Protein AF-A0A352N204-F1 (afdb_monomer)

Foldseek 3Di:
DPPQFFADPVLLVVCVQLPPPPLRPHTNVRSVVVVCCLVPVVVVVAPDPVSSVVSVVSVVCCLVVCCVPPVVVCVVSVVCCLLPVLLVVLLVLLVQFFPDQQDDDDSVLSVVLSVVVCVVPVCCCVDPCSNVSSLVSSCVVPVSSHVGDTDDPVPPVVVVVVVPPDPDDDDDDDDDDDDPPVVVVVVVVVVVVVVVVVVD

Solvent-accessible surface area (backbone atoms only — not comparable to full-atom values): 11974 Å² total; per-residue (Å²): 133,83,68,78,59,54,50,47,71,72,54,39,53,50,35,54,70,77,63,48,80,70,47,86,76,34,34,31,62,58,45,51,52,50,52,48,40,58,73,77,43,40,76,82,72,34,90,46,72,68,51,35,53,53,50,52,54,51,60,64,45,40,76,59,47,45,41,72,79,35,41,86,82,31,46,70,61,42,52,46,34,67,74,45,54,49,53,53,54,49,52,49,51,48,62,65,42,42,41,81,35,85,33,85,84,47,72,67,59,50,50,50,40,49,52,55,46,44,72,76,39,75,61,56,77,76,48,98,54,36,68,57,57,49,48,54,48,36,38,74,79,39,44,47,52,60,67,25,49,71,51,72,76,79,62,57,65,62,53,61,62,64,67,59,72,69,79,86,76,82,85,78,82,89,82,80,93,76,82,80,75,71,67,62,60,57,57,54,55,56,53,53,56,53,52,58,68,73,77,111

pLDDT: mean 79.55, std 19.7, range [33.16, 96.88]

Radius of gyration: 28.7 Å; Cα contacts (8 Å, |Δi|>4): 127; chains: 1; bounding box: 61×62×88 Å

Structure (mmCIF, N/CA/C/O backbone):
data_AF-A0A352N204-F1
#
_entry.id   AF-A0A352N204-F1
#
loop_
_atom_site.group_PDB
_atom_site.id
_atom_site.type_symbol
_atom_site.label_atom_id
_atom_site.label_alt_id
_atom_site.label_comp_id
_atom_site.label_asym_id
_atom_site.label_entity_id
_atom_site.label_seq_id
_atom_site.pdbx_PDB_ins_code
_atom_site.Cartn_x
_atom_site.Cartn_y
_atom_site.Cartn_z
_atom_site.occupancy
_atom_site.B_iso_or_equiv
_atom_site.auth_seq_id
_atom_site.auth_comp_id
_atom_site.auth_asym_id
_atom_site.auth_atom_id
_atom_site.pdbx_PDB_model_num
ATOM 1 N N . MET A 1 1 ? 31.861 -2.642 -6.401 1.00 43.25 1 MET A N 1
ATOM 2 C CA . MET A 1 1 ? 31.667 -1.670 -7.498 1.00 43.25 1 MET A CA 1
ATOM 3 C C . MET A 1 1 ? 30.264 -1.878 -8.045 1.00 43.25 1 MET A C 1
ATOM 5 O O . MET A 1 1 ? 29.986 -2.966 -8.525 1.00 43.25 1 MET A O 1
ATOM 9 N N . VAL A 1 2 ? 29.349 -0.921 -7.868 1.00 48.75 2 VAL A N 1
ATOM 10 C CA . VAL A 1 2 ? 27.987 -1.036 -8.418 1.00 48.75 2 VAL A CA 1
ATOM 11 C C . VAL A 1 2 ? 28.082 -0.769 -9.916 1.00 48.75 2 VAL A C 1
ATOM 13 O O . VAL A 1 2 ? 28.545 0.297 -10.315 1.00 48.75 2 VAL A O 1
ATOM 16 N N . ASN A 1 3 ? 27.710 -1.755 -10.729 1.00 53.69 3 ASN A N 1
ATOM 17 C CA . ASN A 1 3 ? 27.797 -1.689 -12.183 1.00 53.69 3 ASN A CA 1
ATOM 18 C C . ASN A 1 3 ? 26.811 -0.620 -12.684 1.00 53.69 3 ASN A C 1
ATOM 20 O O . ASN A 1 3 ? 25.608 -0.856 -12.752 1.00 53.69 3 ASN A O 1
ATOM 24 N N . ASN A 1 4 ? 27.299 0.595 -12.948 1.00 62.75 4 ASN A N 1
ATOM 25 C CA . ASN A 1 4 ? 26.451 1.758 -13.245 1.00 62.75 4 ASN A CA 1
ATOM 26 C C . ASN A 1 4 ? 25.850 1.720 -14.665 1.00 62.75 4 ASN A C 1
ATOM 28 O O . ASN A 1 4 ? 25.169 2.655 -15.072 1.00 62.75 4 ASN A O 1
ATOM 32 N N . THR A 1 5 ? 26.110 0.643 -15.405 1.00 77.25 5 THR A N 1
ATOM 33 C CA . THR A 1 5 ? 25.652 0.388 -16.771 1.00 77.25 5 THR A CA 1
ATOM 34 C C . THR A 1 5 ? 24.370 -0.436 -16.826 1.00 77.25 5 THR A C 1
ATOM 36 O O . THR A 1 5 ? 23.592 -0.249 -17.751 1.00 77.25 5 THR A O 1
ATOM 39 N N . GLN A 1 6 ? 24.100 -1.306 -15.848 1.00 86.69 6 GLN A N 1
ATOM 40 C CA . GLN A 1 6 ? 22.937 -2.200 -15.883 1.00 86.69 6 GLN A CA 1
ATOM 41 C C . GLN A 1 6 ? 21.722 -1.608 -15.170 1.00 86.69 6 GLN A C 1
ATOM 43 O O . GLN A 1 6 ? 21.848 -0.999 -14.103 1.00 86.69 6 GLN A O 1
ATOM 48 N N . ILE A 1 7 ? 20.539 -1.828 -15.747 1.00 93.75 7 ILE A N 1
ATOM 49 C CA . ILE A 1 7 ? 19.260 -1.479 -15.130 1.00 93.75 7 ILE A CA 1
ATOM 50 C C . ILE A 1 7 ? 19.150 -2.046 -13.709 1.00 93.75 7 ILE A C 1
ATOM 52 O O . ILE A 1 7 ? 19.515 -3.190 -13.431 1.00 93.75 7 ILE A O 1
ATOM 56 N N . THR A 1 8 ? 18.636 -1.241 -12.779 1.00 93.38 8 THR A N 1
ATOM 57 C CA . THR A 1 8 ? 18.398 -1.726 -11.414 1.00 93.38 8 THR A CA 1
ATOM 58 C C . THR A 1 8 ? 17.133 -2.594 -11.350 1.00 93.38 8 THR A C 1
ATOM 60 O O . THR A 1 8 ? 16.171 -2.321 -12.072 1.00 93.38 8 THR A O 1
ATOM 63 N N . PRO A 1 9 ? 17.050 -3.573 -10.427 1.00 94.56 9 PRO A N 1
ATOM 64 C CA . PRO A 1 9 ? 15.847 -4.393 -10.261 1.00 94.56 9 PRO A CA 1
ATOM 65 C C . PRO A 1 9 ? 14.565 -3.574 -10.048 1.00 94.56 9 PRO A C 1
ATOM 67 O O . PRO A 1 9 ? 13.529 -3.899 -10.616 1.00 94.56 9 PRO A O 1
ATOM 70 N N . LYS A 1 10 ? 14.640 -2.463 -9.296 1.00 94.56 10 LYS A N 1
ATOM 71 C CA . LYS A 1 10 ? 13.497 -1.557 -9.071 1.00 94.56 10 LYS A CA 1
ATOM 72 C C . LYS A 1 10 ? 13.048 -0.836 -10.346 1.00 94.56 10 LYS A C 1
ATOM 74 O O . LYS A 1 10 ? 11.851 -0.646 -10.540 1.00 94.56 10 LYS A O 1
ATOM 79 N N . GLN A 1 11 ? 13.985 -0.412 -11.197 1.00 95.00 11 GLN A N 1
ATOM 80 C CA . GLN A 1 11 ? 13.647 0.209 -12.482 1.00 95.00 11 GLN A CA 1
ATOM 81 C C . GLN A 1 11 ? 12.998 -0.810 -13.416 1.00 95.00 11 GLN A C 1
ATOM 83 O O . GLN A 1 11 ? 11.940 -0.531 -13.972 1.00 95.00 11 GLN A O 1
ATOM 88 N N . LYS A 1 12 ? 13.591 -2.006 -13.520 1.00 94.94 12 LYS A N 1
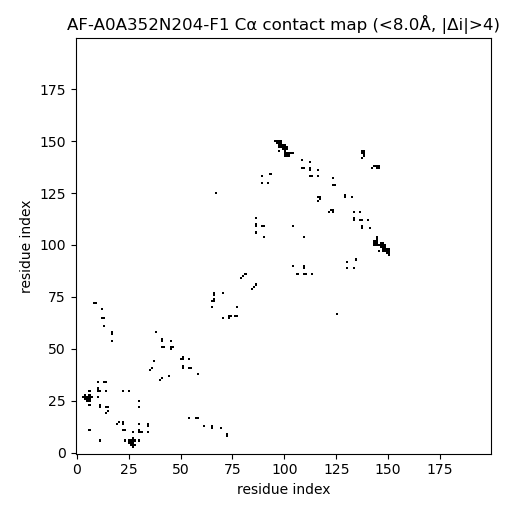ATOM 89 C CA . LYS A 1 12 ? 13.051 -3.097 -14.332 1.00 94.94 12 LYS A CA 1
ATOM 90 C C . LYS A 1 12 ? 11.634 -3.470 -13.895 1.00 94.94 12 LYS A C 1
ATOM 92 O O . LYS A 1 12 ? 10.742 -3.496 -14.727 1.00 94.94 12 LYS A O 1
ATOM 97 N N . ALA A 1 13 ? 11.415 -3.666 -12.595 1.00 94.44 13 ALA A N 1
ATOM 98 C CA . ALA A 1 13 ? 10.107 -4.012 -12.043 1.00 94.44 13 ALA A CA 1
ATOM 99 C C . ALA A 1 13 ? 9.018 -2.987 -12.403 1.00 94.44 13 ALA A C 1
ATOM 101 O O . ALA A 1 13 ? 7.915 -3.367 -12.786 1.00 94.44 13 ALA A O 1
ATOM 102 N N . PHE A 1 14 ? 9.326 -1.687 -12.320 1.00 94.44 14 PHE A N 1
ATOM 103 C CA . PHE A 1 14 ? 8.377 -0.654 -12.734 1.00 94.44 14 PHE A CA 1
ATOM 104 C C . PHE A 1 14 ? 8.095 -0.708 -14.238 1.00 94.44 14 PHE A C 1
ATOM 106 O O . PHE A 1 14 ? 6.933 -0.670 -14.623 1.00 94.44 14 PHE A O 1
ATOM 113 N N . LEU A 1 15 ? 9.135 -0.799 -15.075 1.00 92.81 15 LEU A N 1
ATOM 114 C CA . LEU A 1 15 ? 8.996 -0.812 -16.535 1.00 92.81 15 LEU A CA 1
ATOM 115 C C . LEU A 1 15 ? 8.232 -2.045 -17.035 1.00 92.81 15 LEU A C 1
ATOM 117 O O . LEU A 1 15 ? 7.333 -1.900 -17.860 1.00 92.81 15 LEU A O 1
ATOM 121 N N . ASP A 1 16 ? 8.516 -3.222 -16.476 1.00 92.50 16 ASP A N 1
ATOM 122 C CA . ASP A 1 16 ? 7.760 -4.448 -16.746 1.00 92.50 16 ASP A CA 1
ATOM 123 C C . ASP A 1 16 ? 6.283 -4.264 -16.364 1.00 92.50 16 ASP A C 1
ATOM 125 O O . ASP A 1 16 ? 5.385 -4.619 -17.125 1.00 92.50 16 ASP A O 1
ATOM 129 N N . TYR A 1 17 ? 6.018 -3.658 -15.201 1.00 91.50 17 TYR A N 1
ATOM 130 C CA . TYR A 1 17 ? 4.662 -3.428 -14.708 1.00 91.50 17 TYR A CA 1
ATOM 131 C C . TYR A 1 17 ? 3.850 -2.478 -15.600 1.00 91.50 17 TYR A C 1
ATOM 133 O O . TYR A 1 17 ? 2.672 -2.727 -15.873 1.00 91.50 17 TYR A O 1
ATOM 141 N N . VAL A 1 18 ? 4.462 -1.396 -16.087 1.00 88.44 18 VAL A N 1
ATOM 142 C CA . VAL A 1 18 ? 3.790 -0.470 -17.011 1.00 88.44 18 VAL A CA 1
ATOM 143 C C . VAL A 1 18 ? 3.747 -0.988 -18.454 1.00 88.44 18 VAL A C 1
ATOM 145 O O . VAL A 1 18 ? 3.066 -0.388 -19.278 1.00 88.44 18 VAL A O 1
ATOM 148 N N . GLY A 1 19 ? 4.373 -2.134 -18.743 1.00 87.12 19 GLY A N 1
ATOM 149 C CA . GLY A 1 19 ? 4.270 -2.829 -20.027 1.00 87.12 19 GLY A CA 1
ATOM 150 C C . GLY A 1 19 ? 5.313 -2.419 -21.066 1.00 87.12 19 GLY A C 1
ATOM 151 O O . GLY A 1 19 ? 5.078 -2.608 -22.256 1.00 87.12 19 GLY A O 1
ATOM 152 N N . ILE A 1 20 ? 6.459 -1.873 -20.647 1.00 86.06 20 ILE A N 1
ATOM 153 C CA . ILE A 1 20 ? 7.548 -1.547 -21.572 1.00 86.06 20 ILE A CA 1
ATOM 154 C C . ILE A 1 20 ? 8.263 -2.834 -22.009 1.00 86.06 20 ILE A C 1
ATOM 156 O O . ILE A 1 20 ? 8.822 -3.547 -21.170 1.00 86.06 20 ILE A O 1
ATOM 160 N N . PRO A 1 21 ? 8.299 -3.141 -23.316 1.00 83.50 21 PRO A N 1
ATOM 161 C CA . PRO A 1 21 ? 8.973 -4.329 -23.816 1.00 83.50 21 PRO A CA 1
ATOM 162 C C . PRO A 1 21 ? 10.498 -4.189 -23.727 1.00 83.50 21 PRO A C 1
ATOM 164 O O . PRO A 1 21 ? 11.054 -3.110 -23.912 1.00 83.50 21 PRO A O 1
ATOM 167 N N . SER A 1 22 ? 11.196 -5.312 -23.531 1.00 85.56 22 SER A N 1
ATOM 168 C CA . SER A 1 22 ? 12.670 -5.379 -23.506 1.00 85.56 22 SER A CA 1
ATOM 169 C C . SER A 1 22 ? 13.353 -4.452 -22.482 1.00 85.56 22 SER A C 1
ATOM 171 O O . SER A 1 22 ? 14.466 -3.979 -22.723 1.00 85.56 22 SER A O 1
ATOM 173 N N . ALA A 1 23 ? 12.719 -4.186 -21.333 1.00 86.94 23 ALA A N 1
ATOM 174 C CA . ALA A 1 23 ? 13.289 -3.339 -20.279 1.00 86.94 23 ALA A CA 1
ATOM 175 C C . ALA A 1 23 ? 14.652 -3.845 -19.753 1.00 86.94 23 ALA A C 1
ATOM 177 O O . ALA A 1 23 ? 15.462 -3.066 -19.260 1.00 86.94 23 ALA A O 1
ATOM 178 N N . ASP A 1 24 ? 14.931 -5.143 -19.889 1.00 86.56 24 ASP A N 1
ATOM 179 C CA . ASP A 1 24 ? 16.202 -5.795 -19.560 1.00 86.56 24 ASP A CA 1
ATOM 180 C C . ASP A 1 24 ? 17.384 -5.339 -20.430 1.00 86.56 24 ASP A C 1
ATOM 182 O O . ASP A 1 24 ? 18.534 -5.471 -20.010 1.00 86.56 24 ASP A O 1
ATOM 186 N N . LYS A 1 25 ? 17.111 -4.784 -21.616 1.00 88.56 25 LYS A N 1
ATOM 187 C CA . LYS A 1 25 ? 18.137 -4.290 -22.545 1.00 88.56 25 LYS A CA 1
ATOM 188 C C . LYS A 1 25 ? 18.552 -2.848 -22.272 1.00 88.56 25 LYS A C 1
ATOM 190 O O . LYS A 1 25 ? 19.535 -2.392 -22.848 1.00 88.56 25 LYS A O 1
ATOM 195 N N . LEU A 1 26 ? 17.809 -2.135 -21.428 1.00 90.12 26 LEU A N 1
ATOM 196 C CA . LEU A 1 26 ? 18.095 -0.745 -21.104 1.00 90.12 26 LEU A CA 1
ATOM 197 C C . LEU A 1 26 ? 19.262 -0.650 -20.124 1.00 90.12 26 LEU A C 1
ATOM 199 O O . LEU A 1 26 ? 19.396 -1.436 -19.180 1.00 90.12 26 LEU A O 1
ATOM 203 N N . SER A 1 27 ? 20.082 0.377 -20.304 1.00 93.06 27 SER A N 1
ATOM 204 C CA . SER A 1 27 ? 21.017 0.795 -19.273 1.00 93.06 27 SER A CA 1
ATOM 205 C C . SER A 1 27 ? 20.291 1.450 -18.097 1.00 93.06 27 SER A C 1
ATOM 207 O O . SER A 1 27 ? 19.123 1.842 -18.163 1.00 93.06 27 SER A O 1
ATOM 209 N N . LYS A 1 28 ? 21.013 1.630 -16.989 1.00 93.38 28 LYS A N 1
ATOM 210 C CA . LYS A 1 28 ? 20.498 2.334 -15.807 1.00 93.38 28 LYS A CA 1
ATOM 211 C C . LYS A 1 28 ? 20.012 3.757 -16.113 1.00 93.38 28 LYS A C 1
ATOM 213 O O . LYS A 1 28 ? 19.011 4.174 -15.525 1.00 93.38 28 LYS A O 1
ATOM 218 N N . SER A 1 29 ? 20.730 4.494 -16.970 1.00 92.88 29 SER A N 1
ATOM 219 C CA . SER A 1 29 ? 20.386 5.881 -17.331 1.00 92.88 29 SER A CA 1
ATOM 220 C C . SER A 1 29 ? 19.148 5.915 -18.212 1.00 92.88 29 SER A C 1
ATOM 222 O O . SER A 1 29 ? 18.179 6.575 -17.852 1.00 92.88 29 SER A O 1
ATOM 224 N N . GLU A 1 30 ? 19.130 5.112 -19.281 1.00 93.31 30 GLU A N 1
ATOM 225 C CA . GLU A 1 30 ? 17.999 5.028 -20.215 1.00 93.31 30 GLU A CA 1
ATOM 226 C C . GLU A 1 30 ? 16.717 4.603 -19.496 1.00 93.31 30 GLU A C 1
ATOM 228 O O . GLU A 1 30 ? 15.666 5.214 -19.670 1.00 93.31 30 GLU A O 1
ATOM 233 N N . ALA A 1 31 ? 16.805 3.610 -18.605 1.00 93.88 31 ALA A N 1
ATOM 234 C CA . ALA A 1 31 ? 15.674 3.209 -17.779 1.00 93.88 31 ALA A CA 1
ATOM 235 C C . ALA A 1 31 ? 15.213 4.342 -16.846 1.00 93.88 31 ALA A C 1
ATOM 237 O O . ALA A 1 31 ? 14.019 4.518 -16.628 1.00 93.88 31 ALA A O 1
ATOM 238 N N . GLY A 1 32 ? 16.139 5.121 -16.280 1.00 92.31 32 GLY A N 1
ATOM 239 C CA . GLY A 1 32 ? 15.808 6.269 -15.433 1.00 92.31 32 GLY A CA 1
ATOM 240 C C . GLY A 1 32 ? 15.100 7.385 -16.201 1.00 92.31 32 GLY A C 1
ATOM 241 O O . GLY A 1 32 ? 14.081 7.898 -15.741 1.00 92.31 32 GLY A O 1
ATOM 242 N N . GLU A 1 33 ? 15.607 7.726 -17.381 1.00 91.75 33 GLU A N 1
ATOM 243 C CA . GLU A 1 33 ? 15.017 8.717 -18.284 1.00 91.75 33 GLU A CA 1
ATOM 244 C C . GLU A 1 33 ? 13.625 8.288 -18.745 1.00 91.75 33 GLU A C 1
ATOM 246 O O . GLU A 1 33 ? 12.679 9.066 -18.635 1.00 91.75 33 GLU A O 1
ATOM 251 N N . MET A 1 34 ? 13.469 7.025 -19.144 1.00 90.62 34 MET A N 1
ATOM 252 C CA . MET A 1 34 ? 12.184 6.467 -19.557 1.00 90.62 34 MET A CA 1
ATOM 253 C C . MET A 1 34 ? 11.155 6.492 -18.423 1.00 90.62 34 MET A C 1
ATOM 255 O O . MET A 1 34 ? 10.015 6.899 -18.627 1.00 90.62 34 MET A O 1
ATOM 259 N N . ILE A 1 35 ? 11.546 6.135 -17.195 1.00 92.00 35 ILE A N 1
ATOM 260 C CA . ILE A 1 35 ? 10.659 6.239 -16.026 1.00 92.00 35 ILE A CA 1
ATOM 261 C C . ILE A 1 35 ? 10.226 7.687 -15.789 1.00 92.00 35 ILE A C 1
ATOM 263 O O . ILE A 1 35 ? 9.062 7.936 -15.472 1.00 92.00 35 ILE A O 1
ATOM 267 N N . ASN A 1 36 ? 11.144 8.641 -15.939 1.00 90.69 36 ASN A N 1
ATOM 268 C CA . ASN A 1 36 ? 10.828 10.056 -15.780 1.00 90.69 36 ASN A CA 1
ATOM 269 C C . ASN A 1 36 ? 9.872 10.549 -16.873 1.00 90.69 36 ASN A C 1
ATOM 271 O O . ASN A 1 36 ? 8.922 11.257 -16.550 1.00 90.69 36 ASN A O 1
ATOM 275 N N . GLN A 1 37 ? 10.068 10.143 -18.129 1.00 87.69 37 GLN A N 1
ATOM 276 C CA . GLN A 1 37 ? 9.151 10.449 -19.233 1.00 87.69 37 GLN A CA 1
ATOM 277 C C . GLN A 1 37 ? 7.760 9.864 -18.981 1.00 87.69 37 GLN A C 1
ATOM 279 O O . GLN A 1 37 ? 6.770 10.580 -19.062 1.00 87.69 37 GLN A O 1
ATOM 284 N N . ILE A 1 38 ? 7.680 8.599 -18.564 1.00 87.12 38 ILE A N 1
ATOM 285 C CA . ILE A 1 38 ? 6.414 7.933 -18.233 1.00 87.12 38 ILE A CA 1
ATOM 286 C C . ILE A 1 38 ? 5.680 8.663 -17.098 1.00 87.12 38 ILE A C 1
ATOM 288 O O . ILE A 1 38 ? 4.460 8.778 -17.120 1.00 87.12 38 ILE A O 1
ATOM 292 N N . ARG A 1 39 ? 6.397 9.190 -16.100 1.00 85.12 39 ARG A N 1
ATOM 293 C CA . ARG A 1 39 ? 5.768 9.892 -14.967 1.00 85.12 39 ARG A CA 1
ATOM 294 C C . ARG A 1 39 ? 5.388 11.339 -15.262 1.00 85.12 39 ARG A C 1
ATOM 296 O O . ARG A 1 39 ? 4.379 11.800 -14.740 1.00 85.12 39 ARG A O 1
ATOM 303 N N . ASN A 1 40 ? 6.194 12.052 -16.043 1.00 81.81 40 ASN A N 1
ATOM 304 C CA . ASN A 1 40 ? 6.057 13.501 -16.219 1.00 81.81 40 ASN A CA 1
ATOM 305 C C . ASN A 1 40 ? 5.406 13.885 -17.551 1.00 81.81 40 ASN A C 1
ATOM 307 O O . ASN A 1 40 ? 4.791 14.943 -17.646 1.00 81.81 40 ASN A O 1
ATOM 311 N N . THR A 1 41 ? 5.528 13.026 -18.559 1.00 78.31 41 THR A N 1
ATOM 312 C CA . THR A 1 41 ? 5.169 13.320 -19.950 1.00 78.31 41 THR A CA 1
ATOM 313 C C . THR A 1 41 ? 4.360 12.180 -20.563 1.00 78.31 41 THR A C 1
ATOM 315 O O . THR A 1 41 ? 4.501 11.833 -21.729 1.00 78.31 41 THR A O 1
ATOM 318 N N . ILE A 1 42 ? 3.478 11.588 -19.757 1.00 74.81 42 ILE A N 1
ATOM 319 C CA . ILE A 1 42 ? 2.652 10.436 -20.139 1.00 74.81 42 ILE A CA 1
ATOM 320 C C . ILE A 1 42 ? 1.779 10.719 -21.385 1.00 74.81 42 ILE A C 1
ATOM 322 O O . ILE A 1 42 ? 1.423 9.795 -22.109 1.00 74.81 42 ILE A O 1
ATOM 326 N N . LEU A 1 43 ? 1.471 12.000 -21.644 1.00 67.62 43 LEU A N 1
ATOM 327 C CA . LEU A 1 43 ? 0.726 12.480 -22.814 1.00 67.62 43 LEU A CA 1
ATOM 328 C C . LEU A 1 43 ? 1.444 12.196 -24.138 1.00 67.62 43 LEU A C 1
ATOM 330 O O . LEU A 1 43 ? 0.774 11.953 -25.131 1.00 67.62 43 LEU A O 1
ATOM 334 N N . ASP A 1 44 ? 2.778 12.192 -24.141 1.00 69.69 44 ASP A N 1
ATOM 335 C CA . ASP A 1 44 ? 3.577 11.994 -25.358 1.00 69.69 44 ASP A CA 1
ATOM 336 C C . ASP A 1 44 ? 3.738 10.506 -25.709 1.00 69.69 44 ASP A C 1
ATOM 338 O O . ASP A 1 44 ? 4.176 10.164 -26.805 1.00 69.69 44 ASP A O 1
ATOM 342 N N . ILE A 1 45 ? 3.412 9.617 -24.764 1.00 70.44 45 ILE A N 1
ATOM 343 C CA . ILE A 1 45 ? 3.541 8.159 -24.904 1.00 70.44 45 ILE A CA 1
ATOM 344 C C . ILE A 1 45 ? 2.175 7.510 -25.165 1.00 70.44 45 ILE A C 1
ATOM 346 O O . ILE A 1 45 ? 2.100 6.452 -25.788 1.00 70.44 45 ILE A O 1
ATOM 350 N N . ALA A 1 46 ? 1.092 8.125 -24.687 1.00 76.19 46 ALA A N 1
ATOM 351 C CA . ALA A 1 46 ? -0.252 7.605 -24.870 1.00 76.19 46 ALA A CA 1
ATOM 352 C C . ALA A 1 46 ? -0.716 7.740 -26.329 1.00 76.19 46 ALA A C 1
ATOM 354 O O . ALA A 1 46 ? -0.622 8.802 -26.938 1.00 76.19 46 ALA A O 1
ATOM 355 N N . GLU A 1 47 ? -1.263 6.654 -26.870 1.00 81.62 47 GLU A N 1
ATOM 356 C CA . GLU A 1 47 ? -1.778 6.605 -28.248 1.00 81.62 47 GLU A CA 1
ATOM 357 C C . GLU A 1 47 ? -3.121 7.344 -28.393 1.00 81.62 47 GLU A C 1
ATOM 359 O O . GLU A 1 47 ? -3.406 7.926 -29.439 1.00 81.62 47 GLU A O 1
ATOM 364 N N . ASP A 1 48 ? -3.938 7.335 -27.336 1.00 83.94 48 ASP A N 1
ATOM 365 C CA . ASP A 1 48 ? -5.242 7.993 -27.263 1.00 83.94 48 ASP A CA 1
ATOM 366 C C . ASP A 1 48 ? -5.628 8.338 -25.806 1.00 83.94 48 ASP A C 1
ATOM 368 O O . ASP A 1 48 ? -4.899 8.043 -24.854 1.00 83.94 48 ASP A O 1
ATOM 372 N N . GLU A 1 49 ? -6.788 8.977 -25.618 1.00 85.31 49 GLU A N 1
ATOM 373 C CA . GLU A 1 49 ? -7.293 9.396 -24.301 1.00 85.31 49 GLU A CA 1
ATOM 374 C C . GLU A 1 49 ? -7.624 8.215 -23.366 1.00 85.31 49 GLU A C 1
ATOM 376 O O . GLU A 1 49 ? -7.394 8.296 -22.159 1.00 85.31 49 GLU A O 1
ATOM 381 N N . ASN A 1 50 ? -8.104 7.085 -23.892 1.00 86.25 50 ASN A N 1
ATOM 382 C CA . ASN A 1 50 ? -8.396 5.908 -23.069 1.00 86.25 50 ASN A CA 1
ATOM 383 C C . ASN A 1 50 ? -7.102 5.237 -22.593 1.00 86.25 50 ASN A C 1
ATOM 385 O O . ASN A 1 50 ? -6.996 4.828 -21.435 1.00 86.25 50 ASN A O 1
ATOM 389 N N . HIS A 1 51 ? -6.108 5.145 -23.474 1.00 82.31 51 HIS A N 1
ATOM 390 C CA . HIS A 1 51 ? -4.774 4.655 -23.164 1.00 82.31 51 HIS A CA 1
ATOM 391 C C . HIS A 1 51 ? -4.102 5.562 -22.125 1.00 82.31 51 HIS A C 1
ATOM 393 O O . HIS A 1 51 ? -3.554 5.068 -21.140 1.00 82.31 51 HIS A O 1
ATOM 399 N N . LEU A 1 52 ? -4.235 6.881 -22.275 1.00 82.75 52 LEU A N 1
ATOM 400 C CA . LEU A 1 52 ? -3.760 7.868 -21.311 1.00 82.75 52 LEU A CA 1
ATOM 401 C C . LEU A 1 52 ? -4.335 7.630 -19.907 1.00 82.75 52 LEU A C 1
ATOM 403 O O . LEU A 1 52 ? -3.581 7.538 -18.9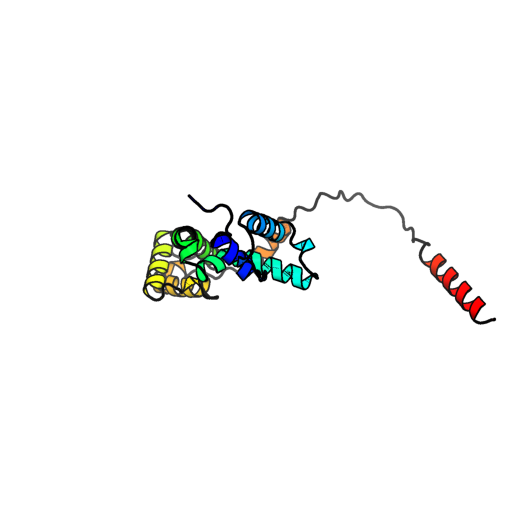36 1.00 82.75 52 LEU A O 1
ATOM 407 N N . GLU A 1 53 ? -5.658 7.514 -19.788 1.00 84.88 53 GLU A N 1
ATOM 408 C CA . GLU A 1 53 ? -6.316 7.294 -18.495 1.00 84.88 53 GLU A CA 1
ATOM 409 C C . GLU A 1 53 ? -5.955 5.930 -17.891 1.00 84.88 53 GLU A C 1
ATOM 411 O O . GLU A 1 53 ? -5.668 5.832 -16.694 1.00 84.88 53 GLU A O 1
ATOM 416 N N . ALA A 1 54 ? -5.861 4.883 -18.715 1.00 83.94 54 ALA A N 1
ATOM 417 C CA . ALA A 1 54 ? -5.406 3.569 -18.271 1.00 83.94 54 ALA A CA 1
ATOM 418 C C . ALA A 1 54 ? -3.955 3.597 -17.753 1.00 83.94 54 ALA A C 1
ATOM 420 O O . ALA A 1 54 ? -3.653 2.979 -16.726 1.00 83.94 54 ALA A O 1
ATOM 421 N N . MET A 1 55 ? -3.056 4.328 -18.421 1.00 82.62 55 MET A N 1
ATOM 422 C CA . MET A 1 55 ? -1.669 4.496 -17.980 1.00 82.62 55 MET A CA 1
ATOM 423 C C . MET A 1 55 ? -1.581 5.274 -16.668 1.00 82.62 55 MET A C 1
ATOM 425 O O . MET A 1 55 ? -0.871 4.839 -15.760 1.00 82.62 55 MET A O 1
ATOM 429 N N . LYS A 1 56 ? -2.324 6.381 -16.529 1.00 84.75 56 LYS A N 1
ATOM 430 C CA 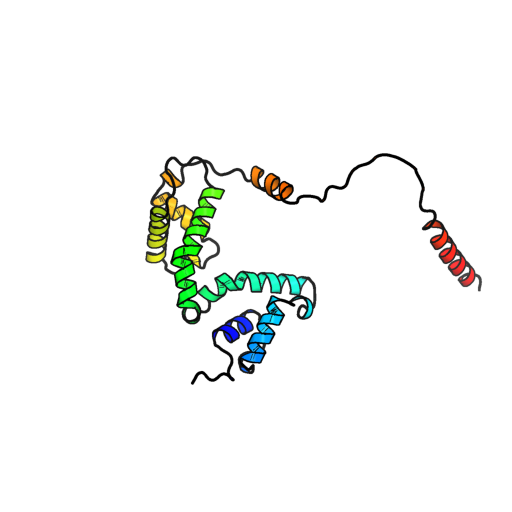. LYS A 1 56 ? -2.382 7.151 -15.276 1.00 84.75 56 LYS A CA 1
ATOM 431 C C . LYS A 1 56 ? -2.832 6.276 -14.112 1.00 84.75 56 LYS A C 1
ATOM 433 O O . LYS A 1 56 ? -2.107 6.171 -13.124 1.00 84.75 56 LYS A O 1
ATOM 438 N N . ALA A 1 57 ? -3.960 5.580 -14.264 1.00 85.31 57 ALA A N 1
ATOM 439 C CA . ALA A 1 57 ? -4.485 4.687 -13.235 1.00 85.31 57 ALA A CA 1
ATOM 440 C C . ALA A 1 57 ? -3.468 3.599 -12.851 1.00 85.31 57 ALA A C 1
ATOM 442 O O . ALA A 1 57 ? -3.271 3.305 -11.671 1.00 85.31 57 ALA A O 1
ATOM 443 N N . ARG A 1 58 ? -2.759 3.033 -13.836 1.00 85.44 58 ARG A N 1
ATOM 444 C CA . ARG A 1 58 ? -1.723 2.025 -13.589 1.00 85.44 58 ARG A CA 1
ATOM 445 C C . ARG A 1 58 ? -0.532 2.597 -12.815 1.00 85.44 58 ARG A C 1
ATOM 447 O O . ARG A 1 58 ? -0.060 1.952 -11.880 1.00 85.44 58 ARG A O 1
ATOM 454 N N . ILE A 1 59 ? -0.051 3.793 -13.162 1.00 85.75 59 ILE A N 1
ATOM 455 C CA . ILE A 1 59 ? 1.041 4.453 -12.427 1.00 85.75 59 ILE A CA 1
ATOM 456 C C . ILE A 1 59 ? 0.621 4.794 -10.998 1.00 85.75 59 ILE A C 1
ATOM 458 O O . ILE A 1 59 ? 1.421 4.619 -10.079 1.00 85.75 59 ILE A O 1
ATOM 462 N N . GLU A 1 60 ? -0.610 5.256 -10.793 1.00 85.25 60 GLU A N 1
ATOM 463 C CA . GLU A 1 60 ? -1.134 5.531 -9.454 1.00 85.25 60 GLU A CA 1
ATOM 464 C C . GLU A 1 60 ? -1.184 4.256 -8.600 1.00 85.25 60 GLU A C 1
ATOM 466 O O . GLU A 1 60 ? -0.734 4.266 -7.447 1.00 85.25 60 GLU A O 1
ATOM 471 N N . ASP A 1 61 ? -1.626 3.137 -9.184 1.00 88.31 61 ASP A N 1
ATOM 472 C CA . ASP A 1 61 ? -1.692 1.836 -8.507 1.00 88.31 61 ASP A CA 1
ATOM 473 C C . ASP A 1 61 ? -0.305 1.279 -8.133 1.00 88.31 61 ASP A C 1
ATOM 475 O O . ASP A 1 61 ? -0.153 0.565 -7.135 1.00 88.31 61 ASP A O 1
ATOM 479 N N . TRP A 1 62 ? 0.751 1.664 -8.865 1.00 91.06 62 TRP A N 1
ATOM 480 C CA . TRP A 1 62 ? 2.112 1.163 -8.643 1.00 91.06 62 TRP A CA 1
ATOM 481 C C . TRP A 1 62 ? 2.588 1.299 -7.192 1.00 91.06 62 TRP A C 1
ATOM 483 O O . TRP A 1 62 ? 3.314 0.438 -6.689 1.00 91.06 62 TRP A O 1
ATOM 493 N N . ASN A 1 63 ? 2.189 2.368 -6.497 1.00 86.94 63 ASN A N 1
ATOM 494 C CA . ASN A 1 63 ? 2.640 2.625 -5.131 1.00 86.94 63 ASN A CA 1
ATOM 495 C C . ASN A 1 63 ? 2.292 1.498 -4.162 1.00 86.94 63 ASN A C 1
ATOM 497 O O . ASN A 1 63 ? 3.126 1.164 -3.320 1.00 86.94 63 ASN A O 1
ATOM 501 N N . LEU A 1 64 ? 1.107 0.906 -4.305 1.00 87.69 64 LEU A N 1
ATOM 502 C CA . LEU A 1 64 ? 0.703 -0.252 -3.520 1.00 87.69 64 LEU A CA 1
ATOM 503 C C . LEU A 1 64 ? 1.130 -1.546 -4.216 1.00 87.69 64 LEU A C 1
ATOM 505 O O . LEU A 1 64 ? 1.664 -2.448 -3.570 1.00 87.69 64 LEU A O 1
ATOM 509 N N . LYS A 1 65 ? 0.962 -1.622 -5.540 1.00 91.69 65 LYS A N 1
ATOM 510 C CA . LYS A 1 65 ? 1.185 -2.851 -6.301 1.00 91.69 65 LYS A CA 1
ATOM 511 C C . LYS A 1 65 ? 2.622 -3.358 -6.226 1.00 91.69 65 LYS A C 1
ATOM 513 O O . LYS A 1 65 ? 2.831 -4.561 -6.085 1.00 91.69 65 LYS A O 1
ATOM 518 N N . LYS A 1 66 ? 3.615 -2.463 -6.207 1.00 94.00 66 LYS A N 1
ATOM 519 C CA . LYS A 1 66 ? 5.034 -2.833 -6.058 1.00 94.00 66 LYS A CA 1
ATOM 520 C C . LYS A 1 66 ? 5.327 -3.593 -4.762 1.00 94.00 66 LYS A C 1
ATOM 522 O O . LYS A 1 66 ? 6.199 -4.454 -4.747 1.00 94.00 66 LYS A O 1
ATOM 527 N N . LEU A 1 67 ? 4.588 -3.291 -3.690 1.00 93.94 67 LEU A N 1
ATOM 528 C CA . LEU A 1 67 ? 4.749 -3.932 -2.383 1.00 93.94 67 LEU A CA 1
ATOM 529 C C . LEU A 1 67 ? 4.188 -5.358 -2.378 1.00 93.94 67 LEU A C 1
ATOM 531 O O . LEU A 1 67 ? 4.627 -6.184 -1.586 1.00 93.94 67 LEU A O 1
ATOM 535 N N . VAL A 1 68 ? 3.218 -5.628 -3.257 1.00 91.94 68 VAL A N 1
ATOM 536 C CA . VAL A 1 68 ? 2.599 -6.946 -3.446 1.00 91.94 68 VAL A CA 1
ATOM 537 C C . VAL A 1 68 ? 3.413 -7.800 -4.413 1.00 91.94 68 VAL A C 1
ATOM 539 O O . VAL A 1 68 ? 3.666 -8.965 -4.135 1.00 91.94 68 VAL A O 1
ATOM 542 N N . LEU A 1 69 ? 3.817 -7.222 -5.547 1.00 92.69 69 LEU A N 1
ATOM 543 C CA . LEU A 1 69 ? 4.497 -7.947 -6.623 1.00 92.69 69 LEU A CA 1
ATOM 544 C C . LEU A 1 69 ? 5.973 -8.218 -6.327 1.00 92.69 69 LEU A C 1
ATOM 546 O O . LEU A 1 69 ? 6.495 -9.240 -6.759 1.00 92.69 69 LEU A O 1
ATOM 550 N N . HIS A 1 70 ? 6.638 -7.304 -5.615 1.00 93.94 70 HIS A N 1
ATOM 551 C CA . HIS A 1 70 ? 8.079 -7.363 -5.360 1.00 93.94 70 HIS A CA 1
ATOM 552 C C . HIS A 1 70 ? 8.423 -7.022 -3.898 1.00 93.94 70 HIS A C 1
ATOM 554 O O . HIS A 1 70 ? 9.216 -6.102 -3.644 1.00 93.94 70 HIS A O 1
ATOM 560 N N . PRO A 1 71 ? 7.826 -7.707 -2.904 1.00 92.12 71 PRO A N 1
ATOM 561 C CA . PRO A 1 71 ? 8.052 -7.414 -1.487 1.00 92.12 71 PRO A CA 1
ATOM 562 C C . PRO A 1 71 ? 9.539 -7.464 -1.103 1.00 92.12 71 PRO A C 1
ATOM 564 O O . PRO A 1 71 ? 9.994 -6.681 -0.271 1.00 92.12 71 PRO A O 1
ATOM 567 N N . GLU A 1 72 ? 10.322 -8.326 -1.748 1.00 94.12 72 GLU A N 1
ATOM 568 C CA . GLU A 1 72 ? 11.761 -8.482 -1.554 1.00 94.12 72 GLU A CA 1
ATOM 569 C C . GLU A 1 72 ? 12.585 -7.291 -2.059 1.00 94.12 72 GLU A C 1
ATOM 571 O O . GLU A 1 72 ? 13.631 -6.995 -1.478 1.00 94.12 72 GLU A O 1
ATOM 576 N N . LEU A 1 73 ? 12.119 -6.585 -3.096 1.00 95.56 73 LEU A N 1
ATOM 577 C CA . LEU A 1 73 ? 12.783 -5.386 -3.617 1.00 95.56 73 LEU A CA 1
ATOM 578 C C . LEU A 1 73 ? 12.418 -4.134 -2.813 1.00 95.56 73 LEU A C 1
ATOM 580 O O . LEU A 1 73 ? 13.215 -3.196 -2.736 1.00 95.56 73 LEU A O 1
ATOM 584 N N . TYR A 1 74 ? 11.226 -4.112 -2.217 1.00 94.94 74 TYR A N 1
ATOM 585 C CA . TYR A 1 74 ? 10.652 -2.955 -1.526 1.00 94.94 74 TYR A CA 1
ATOM 586 C C . TYR A 1 74 ? 10.459 -3.201 -0.023 1.00 94.94 74 TYR A C 1
ATOM 588 O O . TYR A 1 74 ? 9.514 -2.692 0.567 1.00 94.94 74 TYR A O 1
ATOM 596 N N . GLN A 1 75 ? 11.342 -3.974 0.619 1.00 94.69 75 GLN A N 1
ATOM 597 C CA . GLN A 1 75 ? 11.180 -4.393 2.022 1.00 94.69 75 GLN A CA 1
ATOM 598 C C . GLN A 1 75 ? 11.026 -3.218 2.995 1.00 94.69 75 GLN A C 1
ATOM 600 O O . GLN A 1 75 ? 10.186 -3.262 3.894 1.00 94.69 75 GLN A O 1
ATOM 605 N N . TYR A 1 76 ? 11.817 -2.156 2.815 1.00 94.88 76 TYR A N 1
ATOM 606 C CA . TYR A 1 76 ? 11.737 -0.966 3.663 1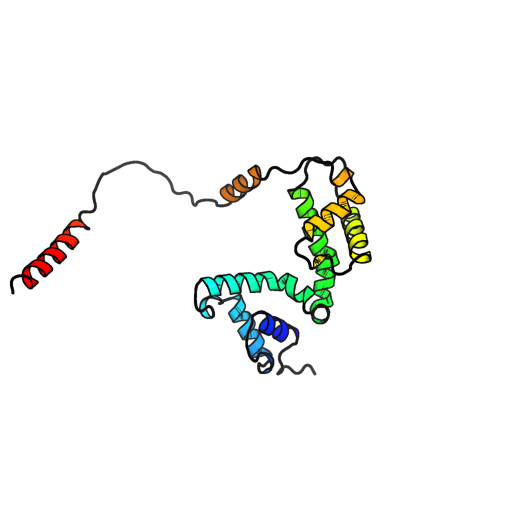.00 94.88 76 TYR A CA 1
ATOM 607 C C . TYR A 1 76 ? 10.415 -0.229 3.466 1.00 94.88 76 TYR A C 1
ATOM 609 O O . TYR A 1 76 ? 9.768 0.137 4.445 1.00 94.88 76 TYR A O 1
ATOM 617 N N . GLU A 1 77 ? 9.997 -0.046 2.214 1.00 95.06 77 GLU A N 1
ATOM 618 C CA . GLU A 1 77 ? 8.725 0.585 1.877 1.00 95.06 77 GLU A CA 1
ATOM 619 C C . GLU A 1 77 ? 7.529 -0.255 2.349 1.00 95.06 77 GLU A C 1
ATOM 621 O O . GLU A 1 77 ? 6.573 0.299 2.880 1.00 95.06 77 GLU A O 1
ATOM 626 N N . LEU A 1 78 ? 7.600 -1.584 2.237 1.00 93.81 78 LEU A N 1
ATOM 627 C CA . LEU A 1 78 ? 6.577 -2.505 2.732 1.00 93.81 78 LEU A CA 1
ATOM 628 C C . LEU A 1 78 ? 6.474 -2.432 4.255 1.00 93.81 78 LEU A C 1
ATOM 630 O O . LEU A 1 78 ? 5.380 -2.283 4.795 1.00 93.81 78 LEU A O 1
ATOM 634 N N . LYS A 1 79 ? 7.610 -2.483 4.959 1.00 93.75 79 LYS A N 1
ATOM 635 C CA . LYS A 1 79 ? 7.642 -2.329 6.415 1.00 93.75 79 LYS A CA 1
ATOM 636 C C . LYS A 1 79 ? 7.057 -0.981 6.833 1.00 93.75 79 LYS A C 1
ATOM 638 O O . LYS A 1 79 ? 6.236 -0.928 7.743 1.00 93.75 79 LYS A O 1
ATOM 643 N N . TYR A 1 80 ? 7.454 0.101 6.165 1.00 94.12 80 TYR A N 1
ATOM 644 C CA . TYR A 1 80 ? 6.921 1.432 6.439 1.00 94.12 80 TYR A CA 1
ATOM 645 C C . TYR A 1 80 ? 5.405 1.484 6.227 1.00 94.12 80 TYR A C 1
ATOM 647 O O . TYR A 1 80 ? 4.687 1.937 7.119 1.00 94.12 80 TYR A O 1
ATOM 655 N N . PHE A 1 81 ? 4.924 0.946 5.104 1.00 93.75 81 PHE A N 1
ATOM 656 C CA . PHE A 1 81 ? 3.505 0.873 4.779 1.00 93.75 81 PHE A CA 1
ATOM 657 C C . PHE A 1 81 ? 2.714 0.125 5.859 1.00 93.75 81 PHE A C 1
ATOM 659 O O . PHE A 1 81 ? 1.731 0.654 6.371 1.00 93.75 81 PHE A O 1
ATOM 666 N N . LEU A 1 82 ? 3.156 -1.071 6.257 1.00 92.06 82 LEU A N 1
ATOM 667 C CA . LEU A 1 82 ? 2.466 -1.880 7.267 1.00 92.06 82 LEU A CA 1
ATOM 668 C C . LEU A 1 82 ? 2.488 -1.238 8.663 1.00 92.06 82 LEU A C 1
ATOM 670 O O . LEU A 1 82 ? 1.499 -1.324 9.392 1.00 92.06 82 LEU A O 1
ATOM 674 N N . ASP A 1 83 ? 3.589 -0.578 9.029 1.00 92.00 83 ASP A N 1
ATOM 675 C CA . ASP A 1 83 ? 3.774 0.011 10.360 1.00 92.00 83 ASP A CA 1
ATOM 676 C C . ASP A 1 83 ? 3.117 1.402 10.510 1.00 92.00 83 ASP A C 1
ATOM 678 O O . ASP A 1 83 ? 2.779 1.795 11.635 1.00 92.00 83 ASP A O 1
ATOM 682 N N . HIS A 1 84 ? 2.947 2.153 9.411 1.00 92.50 84 HIS A N 1
ATOM 683 C CA . HIS A 1 84 ? 2.539 3.567 9.428 1.00 92.50 84 HIS A CA 1
ATOM 684 C C . HIS A 1 84 ? 1.351 3.863 8.505 1.00 92.50 84 HIS A C 1
ATOM 686 O O . HIS A 1 84 ? 0.278 4.221 8.999 1.00 92.50 84 HIS A O 1
ATOM 692 N N . ASP A 1 85 ? 1.514 3.697 7.190 1.00 93.12 85 ASP A N 1
ATOM 693 C CA . ASP A 1 85 ? 0.513 4.146 6.210 1.00 93.12 85 ASP A CA 1
ATOM 694 C C . ASP A 1 85 ? -0.796 3.362 6.316 1.00 93.12 85 ASP A C 1
ATOM 696 O O . ASP A 1 85 ? -1.882 3.945 6.317 1.00 93.12 85 ASP A O 1
ATOM 700 N N . LEU A 1 86 ? -0.710 2.036 6.442 1.00 94.06 86 LEU A N 1
ATOM 701 C CA . LEU A 1 86 ? -1.866 1.157 6.562 1.00 94.06 86 LEU A CA 1
ATOM 702 C C . LEU A 1 86 ? -2.678 1.471 7.836 1.00 94.06 86 LEU A C 1
ATOM 704 O O . LEU A 1 86 ? -3.880 1.717 7.707 1.00 94.06 86 LEU A O 1
ATOM 708 N N . PRO A 1 87 ? -2.085 1.555 9.046 1.00 95.62 87 PRO A N 1
ATOM 709 C CA . PRO A 1 87 ? -2.796 2.016 10.237 1.00 95.62 87 PRO A CA 1
ATOM 710 C C . PRO A 1 87 ? -3.491 3.373 10.080 1.00 95.62 87 PRO A C 1
ATOM 712 O O . PRO A 1 87 ? -4.647 3.506 10.486 1.00 95.62 87 PRO A O 1
ATOM 715 N N . GLU A 1 88 ? -2.830 4.378 9.497 1.00 94.75 88 GLU A N 1
ATOM 716 C CA . GLU A 1 88 ? -3.426 5.712 9.328 1.00 94.75 88 GLU A CA 1
ATOM 717 C C . GLU A 1 88 ? -4.552 5.708 8.276 1.00 94.75 88 GLU A C 1
ATOM 719 O O . GLU A 1 88 ? -5.606 6.322 8.487 1.00 94.75 88 GLU A O 1
ATOM 724 N N . LYS A 1 89 ? -4.402 4.944 7.184 1.00 93.62 89 LYS A N 1
ATOM 725 C CA . LYS A 1 89 ? -5.463 4.711 6.188 1.00 93.62 89 LYS A CA 1
ATOM 726 C C . LYS A 1 89 ? -6.702 4.090 6.836 1.00 93.62 89 LYS A C 1
ATOM 728 O O . LYS A 1 89 ? -7.816 4.580 6.644 1.00 93.62 89 LYS A O 1
ATOM 733 N N . LEU A 1 90 ? -6.515 3.052 7.645 1.00 95.69 90 LEU A N 1
ATOM 734 C CA . LEU A 1 90 ? -7.597 2.338 8.327 1.00 95.69 90 LEU A CA 1
ATOM 735 C C . LEU A 1 90 ? -8.265 3.190 9.411 1.00 95.69 90 LEU A C 1
ATOM 737 O O . LEU A 1 90 ? -9.490 3.206 9.534 1.00 95.69 90 LEU A O 1
ATOM 741 N N . HIS A 1 91 ? -7.478 3.966 10.156 1.00 94.75 91 HIS A N 1
ATOM 742 C CA . HIS A 1 91 ? -7.995 4.948 11.105 1.00 94.75 91 HIS A CA 1
ATOM 743 C C . HIS A 1 91 ? -8.905 5.967 10.412 1.00 94.75 91 HIS A C 1
ATOM 745 O O . HIS A 1 91 ? -10.019 6.231 10.874 1.00 94.75 91 HIS A O 1
ATOM 751 N N . THR A 1 92 ? -8.441 6.510 9.286 1.00 93.44 92 THR A N 1
ATOM 752 C CA . THR A 1 92 ? -9.176 7.487 8.478 1.00 93.44 92 THR A CA 1
ATOM 753 C C . THR A 1 92 ? -10.474 6.888 7.947 1.00 93.44 92 THR A C 1
ATOM 755 O O . THR A 1 92 ? -11.528 7.517 8.053 1.00 93.44 92 THR A O 1
ATOM 758 N N . TYR A 1 93 ? -10.427 5.646 7.454 1.00 94.12 93 TYR A N 1
ATOM 759 C CA . TYR A 1 93 ? -11.611 4.913 7.016 1.00 94.12 93 TYR A CA 1
ATOM 760 C C . TYR A 1 93 ? -12.671 4.818 8.123 1.00 94.12 93 TYR A C 1
ATOM 762 O O . TYR A 1 93 ? -13.816 5.207 7.892 1.00 94.12 93 TYR A O 1
ATOM 770 N N . ILE A 1 94 ? -12.309 4.385 9.336 1.00 93.94 94 ILE A N 1
ATOM 771 C CA . ILE A 1 94 ? -13.283 4.261 10.432 1.00 93.94 94 ILE A CA 1
ATOM 772 C C . ILE A 1 94 ? -13.878 5.620 10.810 1.00 93.94 94 ILE A C 1
ATOM 774 O O . ILE A 1 94 ? -15.097 5.737 10.910 1.00 93.94 94 ILE A O 1
ATOM 778 N N . ARG A 1 95 ? -13.061 6.672 10.951 1.00 91.38 95 ARG A N 1
ATOM 779 C CA . ARG A 1 95 ? -13.562 8.016 11.308 1.00 91.38 95 ARG A CA 1
ATOM 780 C C . ARG A 1 95 ? -14.504 8.607 10.263 1.00 91.38 95 ARG A C 1
ATOM 782 O O . ARG A 1 95 ? -15.406 9.367 10.612 1.00 91.38 95 ARG A O 1
ATOM 789 N N . ASN A 1 96 ? -14.278 8.289 8.992 1.00 90.06 96 ASN A N 1
ATOM 790 C CA . ASN A 1 96 ? -15.121 8.763 7.902 1.00 90.06 96 ASN A CA 1
ATOM 791 C C . ASN A 1 96 ? -16.444 7.999 7.803 1.00 90.06 96 ASN A C 1
ATOM 793 O O . ASN A 1 96 ? -17.379 8.533 7.214 1.00 90.06 96 ASN A O 1
ATOM 797 N N . ASN A 1 97 ? -16.535 6.793 8.373 1.00 90.12 97 ASN A N 1
ATOM 798 C CA . ASN A 1 97 ? -17.711 5.931 8.255 1.00 90.12 97 ASN A CA 1
ATOM 799 C C . ASN A 1 97 ? -18.503 5.770 9.557 1.00 90.12 97 ASN A C 1
ATOM 801 O O . ASN A 1 97 ? -19.690 5.486 9.468 1.00 90.12 97 ASN A O 1
ATOM 805 N N . ILE A 1 98 ? -17.912 5.994 10.736 1.00 90.62 98 ILE A N 1
ATOM 806 C CA . ILE A 1 98 ? -18.571 5.816 12.041 1.00 90.62 98 ILE A CA 1
ATOM 807 C C . ILE A 1 98 ? -18.427 7.093 12.881 1.00 90.62 98 ILE A C 1
ATOM 809 O O . ILE A 1 98 ? -17.322 7.605 13.076 1.00 90.62 98 ILE A O 1
ATOM 813 N N . LYS A 1 99 ? -19.547 7.613 13.399 1.00 89.38 99 LYS A N 1
ATOM 814 C CA . LYS A 1 99 ? -19.600 8.778 14.298 1.00 89.38 99 L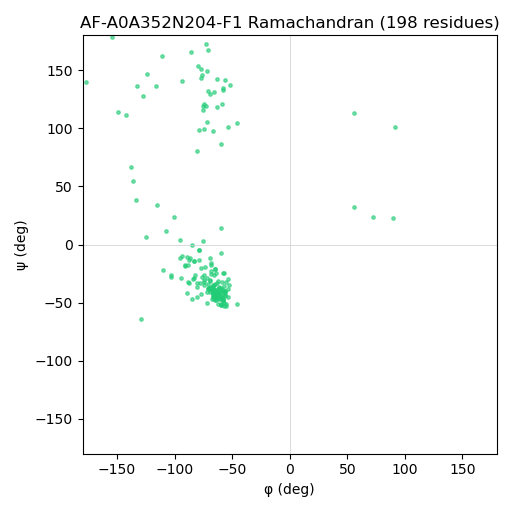YS A CA 1
ATOM 815 C C . LYS A 1 99 ? -20.302 8.439 15.606 1.00 89.38 99 LYS A C 1
ATOM 817 O O . LYS A 1 99 ? -21.272 7.695 15.626 1.00 89.38 99 LYS A O 1
ATOM 822 N N . GLY A 1 100 ? -19.845 9.071 16.686 1.00 89.06 100 GLY A N 1
ATOM 823 C CA . GLY A 1 100 ? -20.479 8.939 17.997 1.00 89.06 100 GLY A CA 1
ATOM 824 C C . GLY A 1 100 ? -20.257 7.581 18.661 1.00 89.06 100 GLY A C 1
ATOM 825 O O . GLY A 1 100 ? -21.069 7.206 19.494 1.00 89.06 100 GLY A O 1
ATOM 826 N N . SER A 1 101 ? -19.190 6.855 18.300 1.00 93.19 101 SER A N 1
ATOM 827 C CA . SER A 1 101 ? -18.817 5.623 19.001 1.00 93.19 101 SER A CA 1
ATOM 828 C C . SER A 1 101 ? -18.612 5.890 20.493 1.00 93.19 101 SER A C 1
ATOM 830 O O . SER A 1 101 ? -18.020 6.911 20.865 1.00 93.19 101 SER A O 1
ATOM 832 N N . SER A 1 102 ? -19.043 4.951 21.334 1.00 92.81 102 SER A N 1
ATOM 833 C CA . SER A 1 102 ? -18.950 5.054 22.796 1.00 92.81 102 SER A CA 1
ATOM 834 C C . SER A 1 102 ? -17.504 5.076 23.289 1.00 92.81 102 SER A C 1
ATOM 836 O O . SER A 1 102 ? -17.219 5.522 24.400 1.00 92.81 102 SER A O 1
ATOM 838 N N . GLU A 1 103 ? -16.571 4.582 22.475 1.00 94.12 103 GLU A N 1
ATOM 839 C CA . GLU A 1 103 ? -15.161 4.520 22.807 1.00 94.12 103 GLU A CA 1
ATOM 840 C C . GLU A 1 103 ? -14.269 5.039 21.675 1.00 94.12 103 GLU A C 1
ATOM 842 O O . GLU A 1 103 ? -14.409 4.691 20.500 1.00 94.12 103 GLU A O 1
ATOM 847 N N . LYS A 1 104 ? -13.266 5.841 22.045 1.00 92.69 104 LYS A N 1
ATOM 848 C CA . LYS A 1 104 ? -12.303 6.398 21.094 1.00 92.69 104 LYS A CA 1
ATOM 849 C C . LYS A 1 104 ? -11.438 5.298 20.473 1.00 92.69 104 LYS A C 1
ATOM 851 O O . LYS A 1 104 ? -10.821 4.492 21.180 1.00 92.69 104 LYS A O 1
ATOM 856 N N . LEU A 1 105 ? -11.323 5.329 19.147 1.00 94.25 105 LEU A N 1
ATOM 857 C CA . LEU A 1 105 ? -10.338 4.546 18.409 1.00 94.25 105 LEU A CA 1
ATOM 858 C C . LEU A 1 105 ? -8.940 5.150 18.620 1.00 94.25 105 LEU A C 1
ATOM 860 O O . LEU A 1 105 ? -8.702 6.318 18.304 1.00 94.25 105 LEU A O 1
ATOM 864 N N . THR A 1 106 ? -8.024 4.369 19.192 1.00 94.00 106 THR A N 1
ATOM 865 C CA . THR A 1 106 ? -6.632 4.770 19.453 1.00 94.00 106 THR A CA 1
ATOM 866 C C . THR A 1 106 ? -5.667 4.007 18.549 1.00 94.00 106 THR A C 1
ATOM 868 O O . THR A 1 106 ? -6.014 2.954 18.007 1.00 94.00 106 THR A O 1
ATOM 871 N N . LYS A 1 107 ? -4.433 4.514 18.413 1.00 92.00 107 LYS A N 1
ATOM 872 C CA . LYS A 1 107 ? -3.377 3.860 17.622 1.00 92.00 107 LYS A CA 1
ATOM 873 C C . LYS A 1 107 ? -3.109 2.427 18.090 1.00 92.00 107 LYS A C 1
ATOM 875 O O . LYS A 1 107 ? -2.971 1.540 17.255 1.00 92.00 107 LYS A O 1
ATOM 880 N N . ASP A 1 108 ? -3.118 2.180 19.397 1.00 94.56 108 ASP A N 1
ATOM 881 C CA . ASP A 1 108 ? -2.855 0.845 19.947 1.00 94.56 108 ASP A CA 1
ATOM 882 C C . ASP A 1 108 ? -3.948 -0.164 19.590 1.00 94.56 108 ASP A C 1
ATOM 884 O O . ASP A 1 108 ? -3.649 -1.309 19.260 1.00 94.56 108 ASP A O 1
ATOM 888 N N . LYS A 1 109 ? -5.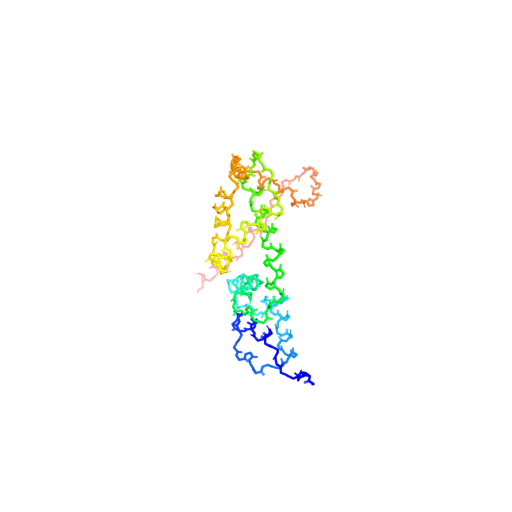218 0.261 19.578 1.00 96.19 109 LYS A N 1
ATOM 889 C CA . LYS A 1 109 ? -6.336 -0.603 19.170 1.00 96.19 109 LYS A CA 1
ATOM 890 C C . LYS A 1 109 ? -6.265 -0.966 17.693 1.00 96.19 109 LYS A C 1
ATOM 892 O O . LYS A 1 109 ? -6.473 -2.126 17.346 1.00 96.19 109 LYS A O 1
ATOM 897 N N . ILE A 1 110 ? -5.920 0.007 16.847 1.00 96.25 110 ILE A N 1
ATOM 898 C CA . ILE A 1 110 ? -5.697 -0.212 15.412 1.00 96.25 110 ILE A CA 1
ATOM 899 C C . ILE A 1 110 ? -4.569 -1.226 15.218 1.00 96.25 110 ILE A C 1
ATOM 901 O O . ILE A 1 110 ? -4.767 -2.242 14.557 1.00 96.25 110 ILE A O 1
ATOM 905 N N . LYS A 1 111 ? -3.413 -1.000 15.857 1.00 95.00 111 LYS A N 1
ATOM 906 C CA . LYS A 1 111 ? -2.268 -1.918 15.795 1.00 95.00 111 LYS A CA 1
ATOM 907 C C . LYS A 1 111 ? -2.623 -3.317 16.290 1.00 95.00 111 LYS A C 1
ATOM 909 O O . LYS A 1 111 ? -2.191 -4.295 15.688 1.00 95.00 111 LYS A O 1
ATOM 914 N N . LYS A 1 112 ? -3.426 -3.439 17.352 1.00 95.94 112 LYS A N 1
ATOM 915 C CA . LYS A 1 112 ? -3.861 -4.744 17.866 1.00 95.94 112 LYS A CA 1
ATOM 916 C C . LYS A 1 112 ? -4.752 -5.484 16.868 1.00 95.94 112 LYS A C 1
ATOM 918 O O . LYS A 1 112 ? -4.499 -6.658 16.622 1.00 95.94 112 LYS A O 1
ATOM 923 N N . ALA A 1 113 ? -5.744 -4.815 16.281 1.00 96.44 113 ALA A N 1
ATOM 924 C CA . ALA A 1 113 ? -6.612 -5.417 15.266 1.00 96.44 113 ALA A CA 1
ATOM 925 C C . ALA A 1 113 ? -5.816 -5.834 14.013 1.00 96.44 113 ALA A C 1
ATOM 927 O O . ALA A 1 113 ? -5.953 -6.963 13.551 1.00 96.44 113 ALA A O 1
ATOM 928 N N . ILE A 1 114 ? -4.903 -4.978 13.535 1.00 96.00 114 ILE A N 1
ATOM 929 C CA . ILE A 1 114 ? -3.977 -5.310 12.437 1.00 96.00 114 ILE A CA 1
ATOM 930 C C . ILE A 1 114 ? -3.127 -6.533 12.787 1.00 96.00 114 ILE A C 1
ATOM 932 O O . ILE A 1 114 ? -3.022 -7.446 11.982 1.00 96.00 114 ILE A O 1
ATOM 936 N N . ASN A 1 115 ? -2.545 -6.587 13.986 1.00 95.38 115 ASN A N 1
ATOM 937 C CA . ASN A 1 115 ? -1.722 -7.720 14.408 1.00 95.38 115 ASN A CA 1
ATOM 938 C C . ASN A 1 115 ? -2.523 -9.032 14.448 1.00 95.38 115 ASN A C 1
ATOM 940 O O . ASN A 1 115 ? -2.002 -10.079 14.082 1.00 95.38 115 ASN A O 1
ATOM 944 N N . ILE A 1 116 ? -3.791 -8.993 14.869 1.00 95.94 116 ILE A N 1
ATOM 945 C CA . ILE A 1 116 ? -4.656 -10.181 14.854 1.00 95.94 116 ILE A CA 1
ATOM 946 C C . ILE A 1 116 ? -4.918 -10.643 13.414 1.00 95.94 116 ILE A C 1
ATOM 948 O O . ILE A 1 116 ? -4.759 -11.831 13.135 1.00 95.94 116 ILE A O 1
ATOM 952 N N . LEU A 1 117 ? -5.239 -9.721 12.499 1.00 95.19 117 LEU A N 1
ATOM 953 C CA . LEU A 1 117 ? -5.407 -10.038 11.077 1.00 95.19 117 LEU A CA 1
ATOM 954 C C . LEU A 1 117 ? -4.129 -10.618 10.476 1.00 95.19 117 LEU A C 1
ATOM 956 O O . LEU A 1 117 ? -4.160 -11.719 9.940 1.00 95.19 117 LEU A O 1
ATOM 960 N N . SER A 1 118 ? -2.997 -9.940 10.658 1.00 93.50 118 SER A N 1
ATOM 961 C CA . SER A 1 118 ? -1.708 -10.355 10.100 1.00 93.50 118 SER A CA 1
ATOM 962 C C . SER A 1 118 ? -1.199 -11.688 10.658 1.00 93.50 118 SER A C 1
ATOM 964 O O . SER A 1 118 ? -0.427 -12.365 9.987 1.00 93.50 118 SER A O 1
ATOM 966 N N . LYS A 1 119 ? -1.617 -12.089 11.867 1.00 94.62 119 LYS A N 1
ATOM 967 C CA . LYS A 1 119 ? -1.342 -13.433 12.407 1.00 94.62 119 LYS A CA 1
ATOM 968 C C . LYS A 1 119 ? -2.196 -14.522 11.761 1.00 94.62 119 LYS A C 1
ATOM 970 O O . LYS A 1 119 ? -1.757 -15.666 11.716 1.00 94.62 119 LYS A O 1
ATOM 975 N N . ARG A 1 120 ? -3.414 -14.188 11.325 1.00 93.75 120 ARG A N 1
ATOM 976 C CA . ARG A 1 120 ? -4.337 -15.121 10.664 1.00 93.75 120 ARG A CA 1
ATOM 977 C C . ARG A 1 120 ? -3.984 -15.291 9.188 1.00 93.75 120 ARG A C 1
ATOM 979 O O . ARG A 1 120 ? -3.958 -16.409 8.694 1.00 93.75 120 ARG A O 1
ATOM 986 N N . ASP A 1 121 ? -3.710 -14.184 8.515 1.00 92.25 121 ASP A N 1
ATOM 987 C CA . ASP A 1 121 ? -3.319 -14.114 7.114 1.00 92.25 121 ASP A CA 1
ATOM 988 C C . ASP A 1 121 ? -2.406 -12.901 6.952 1.00 92.25 121 ASP A C 1
ATOM 990 O O . ASP A 1 121 ? -2.861 -11.780 7.125 1.00 92.25 121 ASP A O 1
ATOM 994 N N . TYR A 1 122 ? -1.126 -13.092 6.627 1.00 89.06 122 TYR A N 1
ATOM 995 C CA . TYR A 1 122 ? -0.188 -11.975 6.451 1.00 89.06 122 TYR A CA 1
ATOM 996 C C . TYR A 1 122 ? -0.499 -11.122 5.208 1.00 89.06 122 TYR A C 1
ATOM 998 O O . TYR A 1 122 ? -0.118 -9.953 5.151 1.00 89.06 122 TYR A O 1
ATOM 1006 N N . SER A 1 123 ? -1.203 -11.683 4.224 1.00 89.94 123 SER A N 1
ATOM 1007 C CA . SER A 1 123 ? -1.509 -11.062 2.931 1.00 89.94 123 SER A CA 1
ATOM 1008 C C . SER A 1 123 ? -2.871 -10.364 2.875 1.00 89.94 123 SER A C 1
ATOM 1010 O O . SER A 1 123 ? -3.227 -9.799 1.845 1.00 89.94 123 SER A O 1
ATOM 1012 N N . TRP A 1 124 ? -3.613 -10.313 3.985 1.00 92.44 124 TRP A N 1
ATOM 1013 C CA . TRP A 1 124 ? -4.979 -9.772 4.048 1.00 92.44 124 TRP A CA 1
ATOM 1014 C C . TRP A 1 124 ? -5.136 -8.340 3.502 1.00 92.44 124 TRP A C 1
ATOM 1016 O O . TRP A 1 124 ? -6.202 -7.957 3.017 1.00 92.44 124 TRP A O 1
ATOM 1026 N N . TRP A 1 125 ? -4.076 -7.535 3.597 1.00 92.06 125 TRP A N 1
ATOM 1027 C CA . TRP A 1 125 ? -4.022 -6.147 3.134 1.00 92.06 125 TRP A CA 1
ATOM 1028 C C . TRP A 1 125 ? -3.830 -6.021 1.617 1.00 92.06 125 TRP A C 1
ATOM 1030 O O . TRP A 1 125 ? -3.833 -4.908 1.102 1.00 92.06 125 TRP A O 1
ATOM 1040 N N . GLN A 1 126 ? -3.641 -7.128 0.900 1.00 89.81 126 GLN A N 1
ATOM 1041 C CA . GLN A 1 126 ? -3.443 -7.140 -0.551 1.00 89.81 126 GLN A CA 1
ATOM 1042 C C . GLN A 1 126 ? -4.762 -7.221 -1.332 1.00 89.81 126 GLN A C 1
ATOM 1044 O O . GLN A 1 126 ? -4.770 -6.934 -2.525 1.00 89.81 126 GLN A O 1
ATOM 1049 N N . GLY A 1 127 ? -5.861 -7.629 -0.688 1.00 83.00 127 GLY A N 1
ATOM 1050 C CA . GLY A 1 127 ? -7.162 -7.799 -1.342 1.00 83.00 127 GLY A CA 1
ATOM 1051 C C . GLY A 1 127 ? -7.991 -6.516 -1.409 1.00 83.00 127 GLY A C 1
ATOM 1052 O O . GLY A 1 127 ? -7.756 -5.575 -0.662 1.00 83.00 127 GLY A O 1
ATOM 1053 N N . ASP A 1 128 ? -9.038 -6.498 -2.233 1.00 83.38 128 ASP A N 1
ATOM 1054 C CA . ASP A 1 128 ? -9.866 -5.298 -2.459 1.00 83.38 128 ASP A CA 1
ATOM 1055 C C . ASP A 1 128 ? -10.699 -4.868 -1.233 1.00 83.38 128 ASP A C 1
ATOM 1057 O O . ASP A 1 128 ? -11.137 -3.723 -1.118 1.00 83.38 128 ASP A O 1
ATOM 1061 N N . ASN A 1 129 ? -10.874 -5.770 -0.262 1.00 88.38 129 ASN A N 1
ATOM 1062 C CA . ASN A 1 129 ? -11.728 -5.578 0.913 1.00 88.38 129 ASN A CA 1
ATOM 1063 C C . ASN A 1 129 ? -10.961 -5.195 2.195 1.00 88.38 129 ASN A C 1
ATOM 1065 O O . ASN A 1 129 ? -11.478 -5.400 3.292 1.00 88.38 129 ASN A O 1
ATOM 1069 N N . ILE A 1 130 ? -9.753 -4.615 2.090 1.00 92.31 130 ILE A N 1
ATOM 1070 C CA . ILE A 1 130 ? -8.888 -4.249 3.242 1.00 92.31 130 ILE A CA 1
ATOM 1071 C C . ILE A 1 130 ? -9.676 -3.536 4.348 1.00 92.31 130 ILE A C 1
ATOM 1073 O O . ILE A 1 130 ? -9.621 -3.907 5.520 1.00 92.31 130 ILE A O 1
ATOM 1077 N N . ASN A 1 131 ? -10.420 -2.496 3.965 1.00 93.81 131 ASN A N 1
ATOM 1078 C CA . ASN A 1 131 ? -11.131 -1.635 4.902 1.00 93.81 131 ASN A CA 1
ATOM 1079 C C . ASN A 1 131 ? -12.234 -2.391 5.651 1.00 93.81 131 ASN A C 1
ATOM 1081 O O . ASN A 1 131 ? -12.427 -2.180 6.848 1.00 93.81 131 ASN A O 1
ATOM 1085 N N . GLU A 1 132 ? -12.948 -3.270 4.951 1.00 92.81 132 GLU A N 1
ATOM 1086 C CA . GLU A 1 132 ? -14.062 -4.020 5.518 1.00 92.81 132 GLU A CA 1
ATOM 1087 C C . GLU A 1 132 ? -13.572 -5.179 6.385 1.00 92.81 132 GLU A C 1
ATOM 1089 O O . GLU A 1 132 ? -14.036 -5.331 7.513 1.00 92.81 132 GLU A O 1
ATOM 1094 N N . ASN A 1 133 ? -12.550 -5.907 5.930 1.00 93.88 133 ASN A N 1
ATOM 1095 C CA . ASN A 1 133 ? -11.881 -6.936 6.725 1.00 93.88 133 ASN A CA 1
ATOM 1096 C C . ASN A 1 133 ? -11.354 -6.355 8.045 1.00 93.88 133 ASN A C 1
ATOM 1098 O O . ASN A 1 133 ? -11.568 -6.926 9.116 1.00 93.88 133 ASN A O 1
ATOM 1102 N N . PHE A 1 134 ? -10.729 -5.173 7.984 1.00 96.50 134 PHE A N 1
ATOM 1103 C CA . PHE A 1 134 ? -10.302 -4.453 9.178 1.00 96.50 134 PHE A CA 1
ATOM 1104 C C . PHE A 1 134 ? -11.473 -4.037 10.070 1.00 96.50 134 PHE A C 1
ATOM 1106 O O . PHE A 1 134 ? -11.396 -4.207 11.285 1.00 96.50 134 PHE A O 1
ATOM 1113 N N . ARG A 1 135 ? -12.558 -3.500 9.498 1.00 95.12 135 ARG A N 1
ATOM 1114 C CA . ARG A 1 135 ? -13.742 -3.073 10.260 1.00 95.12 135 ARG A CA 1
ATOM 1115 C C . ARG A 1 135 ? -14.372 -4.235 11.018 1.00 95.12 135 ARG A C 1
ATOM 1117 O O . ARG A 1 135 ? -14.701 -4.067 12.189 1.00 95.12 135 ARG A O 1
ATOM 1124 N N . ILE A 1 136 ? -14.526 -5.384 10.361 1.00 94.88 136 ILE A N 1
ATOM 1125 C CA . ILE A 1 136 ? -15.080 -6.601 10.958 1.00 94.88 136 ILE A CA 1
ATOM 1126 C C . ILE A 1 136 ? -14.219 -7.028 12.148 1.00 94.88 136 ILE A C 1
ATOM 1128 O O . ILE A 1 136 ? -14.741 -7.181 13.249 1.00 94.88 136 ILE A O 1
ATOM 1132 N N . GLU A 1 137 ? -12.899 -7.140 11.972 1.00 96.69 137 GLU A N 1
ATOM 1133 C CA . GLU A 1 137 ? -12.013 -7.523 13.078 1.00 96.69 137 GLU A CA 1
ATOM 1134 C C . GLU A 1 137 ? -12.021 -6.479 14.207 1.00 96.69 137 GLU A C 1
ATOM 1136 O O . GLU A 1 137 ? -12.100 -6.828 15.385 1.00 96.69 137 GLU A O 1
ATOM 1141 N N . LEU A 1 138 ? -12.005 -5.186 13.872 1.00 96.88 138 LEU A N 1
ATOM 1142 C CA . LEU A 1 138 ? -12.075 -4.115 14.863 1.00 96.88 138 LEU A CA 1
ATOM 1143 C C . LEU A 1 138 ? -13.375 -4.187 15.674 1.00 96.88 138 LEU A C 1
ATOM 1145 O O . LEU A 1 138 ? -13.333 -4.002 16.886 1.00 96.88 138 LEU A O 1
ATOM 1149 N N . GLN A 1 139 ? -14.507 -4.485 15.035 1.00 95.50 139 GLN A N 1
ATOM 1150 C CA . GLN A 1 139 ? -15.801 -4.633 15.698 1.00 95.50 139 GLN A CA 1
ATOM 1151 C C . GLN A 1 139 ? -15.840 -5.861 16.617 1.00 95.50 139 GLN A C 1
ATOM 1153 O O . GLN A 1 139 ? -16.432 -5.791 17.693 1.00 95.50 139 GLN A O 1
ATOM 1158 N N . LEU A 1 140 ? -15.190 -6.961 16.228 1.00 95.88 140 LEU A N 1
ATOM 1159 C CA . LEU A 1 140 ? -15.084 -8.162 17.059 1.00 95.88 140 LEU A CA 1
ATOM 1160 C C . LEU A 1 140 ? -14.247 -7.913 18.322 1.00 95.88 140 LEU A C 1
ATOM 1162 O O . LEU A 1 140 ? -14.622 -8.346 19.409 1.00 95.88 140 LEU A O 1
ATOM 1166 N N . VAL A 1 141 ? -13.123 -7.200 18.196 1.00 96.56 141 VAL A N 1
ATOM 1167 C CA . VAL A 1 141 ? -12.171 -6.993 19.304 1.00 96.56 141 VAL A CA 1
ATOM 1168 C C . VAL A 1 141 ? -12.522 -5.765 20.156 1.00 96.56 141 VAL A C 1
ATOM 1170 O O . VAL A 1 141 ? -12.271 -5.749 21.362 1.00 96.56 141 VAL A O 1
ATOM 1173 N N . TYR A 1 142 ? -13.097 -4.730 19.543 1.00 96.50 142 TYR A N 1
ATOM 1174 C CA . TYR A 1 142 ? -13.422 -3.439 20.152 1.00 96.50 142 TYR A CA 1
ATOM 1175 C C . TYR A 1 142 ? -14.809 -2.941 19.706 1.00 96.50 142 TYR A C 1
ATOM 1177 O O . TYR A 1 142 ? -14.909 -1.900 19.048 1.00 96.50 142 TYR A O 1
ATOM 1185 N N . PRO A 1 143 ? -15.905 -3.619 20.092 1.00 95.25 143 PRO A N 1
ATOM 1186 C CA . PRO A 1 143 ? -17.252 -3.289 19.616 1.00 95.25 143 PRO A CA 1
ATOM 1187 C C . PRO A 1 143 ? -17.659 -1.838 19.907 1.00 95.25 143 PRO A C 1
ATOM 1189 O O . PRO A 1 143 ? -18.264 -1.190 19.060 1.00 95.25 143 PRO A O 1
ATOM 1192 N N . LYS A 1 144 ? -17.237 -1.275 21.048 1.00 94.81 144 LYS A N 1
ATOM 1193 C CA . LYS A 1 144 ? -17.514 0.122 21.437 1.00 94.81 144 LYS A CA 1
ATOM 1194 C C . LYS A 1 144 ? -16.790 1.175 20.588 1.00 94.81 144 LYS A C 1
ATOM 1196 O O . LYS A 1 144 ? -17.069 2.362 20.700 1.00 94.81 144 LYS A O 1
ATOM 1201 N N . CYS A 1 145 ? -15.822 0.776 19.763 1.00 93.50 145 CYS A N 1
ATOM 1202 C CA . CYS A 1 145 ? -15.230 1.666 18.764 1.00 93.50 145 CYS A CA 1
ATOM 1203 C C . CYS A 1 145 ? -16.069 1.733 17.477 1.00 93.50 145 CYS A C 1
ATOM 1205 O O . CYS A 1 145 ? -15.864 2.641 16.668 1.00 93.50 145 CYS A O 1
ATOM 1207 N N . CYS A 1 146 ? -17.019 0.811 17.299 1.00 92.38 146 CYS A N 1
ATOM 120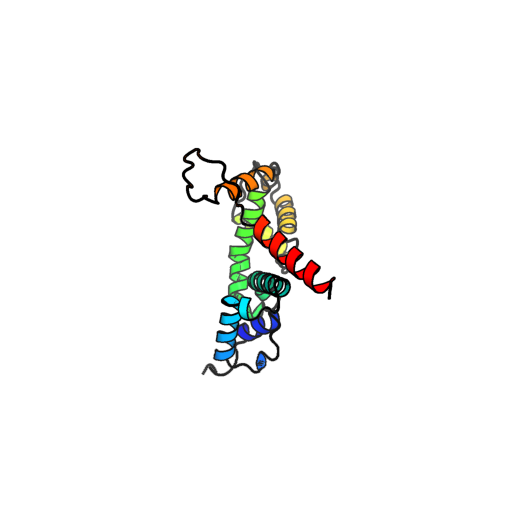8 C CA . CYS A 1 146 ? -17.811 0.631 16.084 1.00 92.38 146 CYS A CA 1
ATOM 1209 C C . CYS A 1 146 ? -19.333 0.686 16.324 1.00 92.38 146 CYS A C 1
ATOM 1211 O O . CYS A 1 146 ? -20.087 0.429 15.393 1.00 92.38 146 CYS A O 1
ATOM 1213 N N . ASP A 1 147 ? -19.783 1.018 17.535 1.00 92.12 147 ASP A N 1
ATOM 1214 C CA . ASP A 1 147 ? -21.199 1.081 17.941 1.00 92.12 147 ASP A CA 1
ATOM 1215 C C . ASP A 1 147 ? -21.890 2.417 17.613 1.00 92.12 147 ASP A C 1
ATOM 1217 O O . ASP A 1 147 ? -23.072 2.601 17.900 1.00 92.12 147 ASP A O 1
ATOM 1221 N N . GLY A 1 148 ? -21.153 3.352 17.013 1.00 89.38 148 GLY A N 1
ATOM 1222 C CA . GLY A 1 148 ? -21.679 4.630 16.558 1.00 89.38 148 GLY A CA 1
ATOM 1223 C C . GLY A 1 148 ? -22.565 4.517 15.314 1.00 89.38 148 GLY A C 1
ATOM 1224 O O . GLY A 1 148 ? -22.651 3.484 14.650 1.00 89.38 148 GLY A O 1
ATOM 1225 N N . ALA A 1 149 ? -23.194 5.633 14.953 1.00 86.50 149 ALA A N 1
ATOM 1226 C CA . ALA A 1 149 ? -24.005 5.721 13.748 1.00 86.50 149 ALA A CA 1
ATOM 1227 C C . ALA A 1 149 ? -23.125 5.826 12.485 1.00 86.50 149 ALA A C 1
ATOM 1229 O O . ALA A 1 149 ? -22.072 6.483 12.515 1.00 86.50 149 ALA A O 1
ATOM 1230 N N . PRO A 1 150 ? -23.558 5.241 11.352 1.00 86.56 150 PRO A N 1
ATOM 1231 C CA . PRO A 1 150 ? -22.882 5.430 10.080 1.00 86.56 150 PRO A CA 1
ATOM 1232 C C . PRO A 1 150 ? -22.927 6.902 9.651 1.00 86.56 150 PRO A C 1
ATOM 1234 O O . PRO A 1 150 ? -23.922 7.604 9.842 1.00 86.56 150 PRO A O 1
ATOM 1237 N N . VAL A 1 151 ? -21.844 7.394 9.052 1.00 82.50 151 VAL A N 1
ATOM 1238 C CA . VAL A 1 151 ? -21.788 8.771 8.549 1.00 82.50 151 VAL A CA 1
ATOM 1239 C C . VAL A 1 151 ? -22.595 8.883 7.260 1.00 82.50 151 VAL A C 1
ATOM 1241 O O . VAL A 1 151 ? -22.226 8.317 6.232 1.00 82.50 151 VAL A O 1
ATOM 1244 N N . GLU A 1 152 ? -23.674 9.668 7.276 1.00 75.31 152 GLU A N 1
ATOM 1245 C CA . GLU A 1 152 ? -24.411 9.987 6.052 1.00 75.31 152 GLU A CA 1
ATOM 1246 C C . GLU A 1 152 ? -23.496 10.689 5.031 1.00 75.31 152 GLU A C 1
ATOM 1248 O O . GLU A 1 152 ? -22.970 11.781 5.272 1.00 75.31 152 GLU A O 1
ATOM 1253 N N . LYS A 1 153 ? -23.346 10.089 3.841 1.00 59.91 153 LYS A N 1
ATOM 1254 C CA . LYS A 1 153 ? -22.507 10.597 2.734 1.00 59.91 153 LYS A CA 1
ATOM 1255 C C . LYS A 1 153 ? -22.902 11.995 2.215 1.00 59.91 153 LYS A C 1
ATOM 1257 O O . LYS A 1 153 ? -22.167 12.578 1.420 1.00 59.91 153 LYS A O 1
ATOM 1262 N N . LYS A 1 154 ? -24.020 12.579 2.666 1.00 51.78 154 LYS A N 1
ATOM 1263 C CA . LYS A 1 154 ? -24.564 13.852 2.153 1.00 51.78 154 LYS A CA 1
ATOM 1264 C C . LYS A 1 154 ? -23.720 15.097 2.481 1.00 51.78 154 LYS A C 1
ATOM 1266 O O . LYS A 1 154 ? -23.893 16.125 1.832 1.00 51.78 154 LYS A O 1
ATOM 1271 N N . ALA A 1 155 ? -22.782 15.035 3.431 1.00 47.50 155 ALA A N 1
ATOM 1272 C CA . ALA A 1 155 ? -22.003 16.210 3.851 1.00 47.50 155 ALA A CA 1
ATOM 1273 C C . ALA A 1 155 ? -20.677 16.429 3.088 1.00 47.50 155 ALA A C 1
ATOM 1275 O O . ALA A 1 155 ? -20.144 17.539 3.108 1.00 47.50 155 ALA A O 1
ATOM 1276 N N . TYR A 1 156 ? -20.136 15.413 2.404 1.00 45.78 156 TYR A N 1
ATOM 1277 C CA . TYR A 1 156 ? -18.803 15.512 1.784 1.00 45.78 156 TYR A CA 1
ATOM 1278 C C . TYR A 1 156 ? -18.824 16.244 0.429 1.00 45.78 156 TYR A C 1
ATOM 1280 O O . TYR A 1 156 ? -17.922 17.026 0.132 1.00 45.78 156 TYR A O 1
ATOM 1288 N N . LEU A 1 157 ? -19.909 16.104 -0.343 1.00 43.62 157 LEU A N 1
ATOM 1289 C CA . LEU A 1 157 ? -20.080 16.805 -1.626 1.00 43.62 157 LEU A CA 1
ATOM 1290 C C . LEU A 1 157 ? -20.251 18.326 -1.464 1.00 43.62 157 LEU A C 1
ATOM 1292 O O . LEU A 1 157 ? -19.892 19.088 -2.356 1.00 43.62 157 LEU A O 1
ATOM 1296 N N . ARG A 1 158 ? -20.731 18.799 -0.306 1.00 45.44 158 ARG A N 1
ATOM 1297 C CA . ARG A 1 158 ? -20.844 20.242 -0.028 1.00 45.44 158 ARG A CA 1
ATOM 1298 C C . ARG A 1 158 ? -19.498 20.896 0.297 1.00 45.44 158 ARG A C 1
ATOM 1300 O O . ARG A 1 158 ? -19.332 22.080 0.033 1.00 45.44 158 ARG A O 1
ATOM 1307 N N . LYS A 1 159 ? -18.535 20.146 0.847 1.00 41.41 159 LYS A N 1
ATOM 1308 C CA . LYS A 1 159 ? -17.210 20.680 1.205 1.00 41.41 159 LYS A CA 1
ATOM 1309 C C . LYS A 1 159 ? -16.219 20.623 0.039 1.00 41.41 159 LYS A C 1
ATOM 1311 O O . LYS A 1 159 ? -15.433 21.551 -0.105 1.00 41.41 159 LYS A O 1
ATOM 1316 N N . ALA A 1 160 ? -16.320 19.610 -0.826 1.00 46.16 160 ALA A N 1
ATOM 1317 C CA . ALA A 1 160 ? -15.554 19.543 -2.074 1.00 46.16 160 ALA A CA 1
ATOM 1318 C C . ALA A 1 160 ? -15.942 20.669 -3.056 1.00 46.16 160 ALA A C 1
ATOM 1320 O O . ALA A 1 160 ? -15.065 21.308 -3.628 1.00 46.16 160 ALA A O 1
ATOM 1321 N N . ASN A 1 161 ? -17.234 21.006 -3.159 1.00 40.41 161 ASN A N 1
ATOM 1322 C CA . ASN A 1 161 ? -17.697 22.098 -4.028 1.00 40.41 161 ASN A CA 1
ATOM 1323 C C . ASN A 1 161 ? -17.373 23.509 -3.501 1.00 40.41 161 ASN A C 1
ATOM 1325 O O . ASN A 1 161 ? -17.348 24.450 -4.286 1.00 40.41 161 ASN A O 1
ATOM 1329 N N . ASN A 1 162 ? -17.092 23.661 -2.202 1.00 46.25 162 ASN A N 1
ATOM 1330 C CA . ASN A 1 162 ? -16.714 24.950 -1.607 1.00 46.25 162 ASN A CA 1
ATOM 1331 C C . ASN A 1 162 ? -15.189 25.171 -1.549 1.00 46.25 162 ASN A C 1
ATOM 1333 O O . ASN A 1 162 ? -14.755 26.273 -1.231 1.00 46.25 162 ASN A O 1
ATOM 1337 N N . ALA A 1 163 ? -14.379 24.144 -1.839 1.00 42.34 163 ALA A N 1
ATOM 1338 C CA . ALA A 1 163 ? -12.920 24.252 -1.941 1.00 42.34 163 ALA A CA 1
ATOM 1339 C C . ALA A 1 163 ? -12.446 24.620 -3.360 1.00 42.34 163 ALA A C 1
ATOM 1341 O O . ALA A 1 163 ? -11.295 25.012 -3.539 1.00 42.34 163 ALA A O 1
ATOM 1342 N N . ILE A 1 164 ? -13.339 24.573 -4.355 1.00 38.19 164 ILE A N 1
ATOM 1343 C CA . ILE A 1 164 ? -13.144 25.262 -5.633 1.00 38.19 164 ILE A CA 1
ATOM 1344 C C . ILE A 1 164 ? -13.540 26.719 -5.399 1.00 38.19 164 ILE A C 1
ATOM 1346 O O . ILE A 1 164 ? -14.661 27.149 -5.674 1.00 38.19 164 ILE A O 1
ATOM 1350 N N . VAL A 1 165 ? -12.605 27.469 -4.818 1.00 36.69 165 VAL A N 1
ATOM 1351 C CA . VAL A 1 165 ? -12.609 28.928 -4.848 1.00 36.69 165 VAL A CA 1
ATOM 1352 C C . VAL A 1 165 ? -12.699 29.329 -6.317 1.00 36.69 165 VAL A C 1
ATOM 1354 O O . VAL A 1 165 ? -11.731 29.240 -7.070 1.00 36.69 165 VAL A O 1
ATOM 1357 N N . ARG A 1 166 ? -13.904 29.712 -6.743 1.00 35.28 166 ARG A N 1
ATOM 1358 C CA . ARG A 1 166 ? -14.105 30.449 -7.986 1.00 35.28 166 ARG A CA 1
ATOM 1359 C C . ARG A 1 166 ? -13.277 31.732 -7.884 1.00 35.28 166 ARG A C 1
ATOM 1361 O O . ARG A 1 166 ? -13.386 32.409 -6.859 1.00 35.28 166 ARG A O 1
ATOM 1368 N N . PRO A 1 167 ? -12.490 32.104 -8.907 1.00 36.44 167 PRO A N 1
ATOM 1369 C CA . PRO A 1 167 ? -12.026 33.472 -9.001 1.00 36.44 167 PRO A CA 1
ATOM 1370 C C . PRO A 1 167 ? -13.253 34.383 -9.039 1.00 36.44 167 PRO A C 1
ATOM 1372 O O . PRO A 1 167 ? -14.252 34.108 -9.708 1.00 36.44 167 PRO A O 1
ATOM 1375 N N . ASP A 1 168 ? -13.153 35.433 -8.242 1.00 35.19 168 ASP A N 1
ATOM 1376 C CA . ASP A 1 168 ? -14.128 36.482 -8.022 1.00 35.19 168 ASP A CA 1
ATOM 1377 C C . ASP A 1 168 ? -14.430 37.204 -9.349 1.00 35.19 168 ASP A C 1
ATOM 1379 O O . ASP A 1 168 ? -13.796 38.195 -9.713 1.00 35.19 168 ASP A O 1
ATOM 1383 N N . PHE A 1 169 ? -15.372 36.676 -10.134 1.00 34.78 169 PHE A N 1
ATOM 1384 C CA . PHE A 1 169 ? -15.944 37.421 -11.248 1.00 34.78 169 PHE A CA 1
ATOM 1385 C C . PHE A 1 169 ? -16.971 38.389 -10.680 1.00 34.78 169 PHE A C 1
ATOM 1387 O O . PHE A 1 169 ? -18.122 38.037 -10.411 1.00 34.78 169 PHE A O 1
ATOM 1394 N N . LYS A 1 170 ? -16.520 39.634 -10.514 1.00 36.22 170 LYS A N 1
ATOM 1395 C CA . LYS A 1 170 ? -17.362 40.809 -10.302 1.00 36.22 170 LYS A CA 1
ATOM 1396 C C . LYS A 1 170 ? -18.515 40.799 -11.306 1.00 36.22 170 LYS A C 1
ATOM 1398 O O . LYS A 1 170 ? -18.348 41.119 -12.479 1.00 36.22 170 LYS A O 1
ATOM 1403 N N . SER A 1 171 ? -19.699 40.460 -10.815 1.00 33.16 171 SER A N 1
ATOM 1404 C CA . SER A 1 171 ? -20.963 40.759 -11.473 1.00 33.16 171 SER A CA 1
ATOM 1405 C C . SER A 1 171 ? -21.204 42.265 -11.352 1.00 33.16 171 SER A C 1
ATOM 1407 O O . SER A 1 171 ? -21.581 42.750 -10.284 1.00 33.16 171 SER A O 1
ATOM 1409 N N . ALA A 1 172 ? -21.009 42.992 -12.450 1.00 37.16 172 ALA A N 1
ATOM 1410 C CA . ALA A 1 172 ? -21.592 44.311 -12.654 1.00 37.16 172 ALA A CA 1
ATOM 1411 C C . ALA A 1 172 ? -22.555 44.250 -13.847 1.00 37.16 172 ALA A C 1
ATOM 1413 O O . ALA A 1 172 ? -22.313 43.594 -14.856 1.00 37.16 172 ALA A O 1
ATOM 1414 N N . SER A 1 173 ? -23.702 44.879 -13.650 1.00 33.28 173 SER A N 1
ATOM 1415 C CA . SER A 1 173 ? -24.964 44.683 -14.346 1.00 33.28 173 SER A CA 1
ATOM 1416 C C . SER A 1 173 ? -25.081 45.360 -15.715 1.00 33.28 173 SER A C 1
ATOM 1418 O O . SER A 1 173 ? -24.589 46.467 -15.888 1.00 33.28 173 SER A O 1
ATOM 1420 N N . LYS A 1 174 ? -25.940 44.761 -16.559 1.00 38.47 174 LYS A N 1
ATOM 1421 C CA . LYS A 1 174 ? -26.833 45.373 -17.570 1.00 38.47 174 LYS A CA 1
ATOM 1422 C C . LYS A 1 174 ? -26.198 46.276 -18.638 1.00 38.47 174 LYS A C 1
ATOM 1424 O O . LYS A 1 174 ? -25.895 47.430 -18.373 1.00 38.47 174 LYS A O 1
ATOM 1429 N N . THR A 1 175 ? -26.236 45.813 -19.890 1.00 35.41 175 THR A N 1
ATOM 1430 C CA . THR A 1 175 ? -26.745 46.565 -21.061 1.00 35.41 175 THR A CA 1
ATOM 1431 C C . THR A 1 175 ? -26.709 45.695 -22.324 1.00 35.41 175 THR A C 1
ATOM 1433 O O . THR A 1 175 ? -25.752 44.969 -22.550 1.00 35.41 175 THR A O 1
ATOM 1436 N N . GLY A 1 176 ? -27.749 45.805 -23.157 1.00 34.97 176 GLY A N 1
ATOM 1437 C CA . GLY A 1 176 ? -27.629 45.638 -24.610 1.00 34.97 176 GLY A CA 1
ATOM 1438 C C . GLY A 1 176 ? -27.839 44.240 -25.193 1.00 34.97 176 GLY A C 1
ATOM 1439 O O . GLY A 1 176 ? -26.932 43.421 -25.250 1.00 34.97 176 GLY A O 1
ATOM 1440 N N . CYS A 1 177 ? -29.032 44.023 -25.741 1.00 42.53 177 CYS A N 1
ATOM 1441 C CA . CYS A 1 177 ? -29.297 43.037 -26.782 1.00 42.53 177 CYS A CA 1
ATOM 1442 C C . CYS A 1 177 ? -28.496 43.407 -28.046 1.00 42.53 177 CYS A C 1
ATOM 1444 O O . CYS A 1 177 ? -28.732 44.479 -28.600 1.00 42.53 177 CYS A O 1
ATOM 1446 N N . VAL A 1 178 ? -27.579 42.550 -28.509 1.00 44.28 178 VAL A N 1
ATOM 1447 C CA . VAL A 1 178 ? -27.049 42.587 -29.882 1.00 44.28 178 VAL A CA 1
ATOM 1448 C C . VAL A 1 178 ? -26.845 41.147 -30.352 1.00 44.28 178 VAL A C 1
ATOM 1450 O O . VAL A 1 178 ? -26.009 40.409 -29.839 1.00 44.28 178 VAL A O 1
ATOM 1453 N N . ILE A 1 179 ? -27.666 40.741 -31.312 1.00 54.19 179 ILE A N 1
ATOM 1454 C CA . ILE A 1 179 ? -27.604 39.455 -32.007 1.00 54.19 179 ILE A CA 1
ATOM 1455 C C . ILE A 1 179 ? -26.344 39.454 -32.894 1.00 54.19 179 ILE A C 1
ATOM 1457 O O . ILE A 1 179 ? -26.181 40.391 -33.680 1.00 54.19 179 ILE A O 1
ATOM 1461 N N . PRO A 1 180 ? -25.464 38.437 -32.854 1.00 47.09 180 PRO A N 1
ATOM 1462 C CA . PRO A 1 180 ? -24.377 38.340 -33.817 1.00 47.09 180 PRO A CA 1
ATOM 1463 C C . PRO A 1 180 ? -24.926 37.885 -35.180 1.00 47.09 180 PRO A C 1
ATOM 1465 O O . PRO A 1 180 ? -25.123 36.701 -35.444 1.00 47.09 180 PRO A O 1
ATOM 1468 N N . LEU A 1 181 ? -25.125 38.857 -36.072 1.00 48.50 181 LEU A N 1
ATOM 1469 C CA . LEU A 1 181 ? -25.456 38.743 -37.504 1.00 48.50 181 LEU A CA 1
ATOM 1470 C C . LEU A 1 181 ? -24.405 37.983 -38.357 1.00 48.50 181 LEU A C 1
ATOM 1472 O O . LEU A 1 181 ? -24.453 38.027 -39.583 1.00 48.50 181 LEU A O 1
ATOM 1476 N N . ALA A 1 182 ? -23.469 37.260 -37.739 1.00 52.50 182 ALA A N 1
ATOM 1477 C CA . ALA A 1 182 ? -22.360 36.585 -38.418 1.00 52.50 182 ALA A CA 1
ATOM 1478 C C . ALA A 1 182 ? -22.686 35.158 -38.907 1.00 52.50 182 ALA A C 1
ATOM 1480 O O . ALA A 1 182 ? -21.947 34.614 -39.719 1.00 52.50 182 ALA A O 1
ATOM 1481 N N . LEU A 1 183 ? -23.795 34.552 -38.465 1.00 46.88 183 LEU A N 1
ATOM 1482 C CA . LEU A 1 183 ? -24.209 33.212 -38.920 1.00 46.88 183 LEU A CA 1
ATOM 1483 C C . LEU A 1 183 ? -25.142 33.235 -40.142 1.00 46.88 183 LEU A C 1
ATOM 1485 O O . LEU A 1 183 ? -25.258 32.236 -40.846 1.00 46.88 183 LEU A O 1
ATOM 1489 N N . ILE A 1 184 ? -25.768 34.377 -40.441 1.00 53.31 184 ILE A N 1
ATOM 1490 C CA . ILE A 1 184 ? -26.695 34.502 -41.577 1.00 53.31 184 ILE A CA 1
ATOM 1491 C C . ILE A 1 184 ? -25.937 34.786 -42.886 1.00 53.31 184 ILE A C 1
ATOM 1493 O O . ILE A 1 184 ? -26.358 34.314 -43.940 1.00 53.31 184 ILE A O 1
ATOM 1497 N N . SER A 1 185 ? -24.776 35.453 -42.853 1.00 50.88 185 SER A N 1
ATOM 1498 C CA . SER A 1 185 ? -23.991 35.702 -44.077 1.00 50.88 185 SER A CA 1
ATOM 1499 C C . SER A 1 185 ? -23.307 34.442 -44.628 1.00 50.88 185 SER A C 1
ATOM 1501 O O . SER A 1 185 ? -23.141 34.316 -45.841 1.00 50.88 185 SER A O 1
ATOM 1503 N N . PHE A 1 186 ? -22.968 33.474 -43.770 1.00 53.25 186 PHE A N 1
ATOM 1504 C CA . PHE A 1 186 ? -22.301 32.241 -44.200 1.00 53.25 186 PHE A CA 1
ATOM 1505 C C . PHE A 1 186 ? -23.261 31.281 -44.923 1.00 53.25 186 PHE A C 1
ATOM 1507 O O . PHE A 1 186 ? -22.887 30.652 -45.913 1.00 53.25 186 PHE A O 1
ATOM 1514 N N . LEU A 1 187 ? -24.531 31.234 -44.501 1.00 56.16 187 LEU A N 1
ATOM 1515 C CA . LEU A 1 187 ? -25.555 30.396 -45.135 1.00 56.16 187 LEU A CA 1
ATOM 1516 C C . LEU A 1 187 ? -25.968 30.919 -46.522 1.00 56.16 187 LEU A C 1
ATOM 1518 O O . LEU A 1 187 ? -26.186 30.121 -47.433 1.00 56.16 187 LEU A O 1
ATOM 1522 N N . PHE A 1 188 ? -25.989 32.241 -46.732 1.00 57.84 188 PHE A N 1
ATOM 1523 C CA . PHE A 1 188 ? -26.262 32.819 -48.057 1.00 57.84 188 PHE A CA 1
ATOM 1524 C C . PHE A 1 188 ? -25.131 32.573 -49.071 1.00 57.84 188 PHE A C 1
ATOM 1526 O O . PHE A 1 188 ? -25.404 32.384 -50.260 1.00 57.84 188 PHE A O 1
ATOM 1533 N N . SER A 1 189 ? -23.875 32.504 -48.618 1.00 57.09 189 SER A N 1
ATOM 1534 C CA . SER A 1 189 ? -22.731 32.244 -49.505 1.00 57.09 189 SER A CA 1
ATOM 1535 C C . SER A 1 189 ? -22.714 30.792 -50.006 1.00 57.09 189 SER A C 1
ATOM 1537 O O . SER A 1 189 ? -22.481 30.537 -51.186 1.00 57.09 189 SER A O 1
ATOM 1539 N N . ILE A 1 190 ? -23.075 29.834 -49.143 1.00 61.69 190 ILE A N 1
ATOM 1540 C CA . ILE A 1 190 ? -23.159 28.410 -49.510 1.00 61.69 190 ILE A CA 1
ATOM 1541 C C . ILE A 1 190 ? -24.332 28.153 -50.473 1.00 61.69 190 ILE A C 1
ATOM 1543 O O . ILE A 1 190 ? -24.171 27.435 -51.462 1.00 61.69 190 ILE A O 1
ATOM 1547 N N . MET A 1 191 ? -25.488 28.788 -50.250 1.00 60.72 191 MET A N 1
ATOM 1548 C CA . MET A 1 191 ? -26.649 28.637 -51.139 1.00 60.72 191 MET A CA 1
ATOM 1549 C C . MET A 1 191 ? -26.409 29.224 -52.538 1.00 60.72 191 MET A C 1
ATOM 1551 O O . MET A 1 191 ? -26.857 28.648 -53.528 1.00 60.72 191 MET A O 1
ATOM 1555 N N . SER A 1 192 ? -25.651 30.318 -52.647 1.00 61.31 192 SER A N 1
ATOM 1556 C CA . SER A 1 192 ? -25.326 30.936 -53.942 1.00 61.31 192 SER A CA 1
ATOM 1557 C C . SER A 1 192 ? -24.402 30.054 -54.795 1.00 61.31 192 SER A C 1
ATOM 1559 O O . SER A 1 192 ? -24.576 29.967 -56.009 1.00 61.31 192 SER A O 1
ATOM 1561 N N . ILE A 1 193 ? -23.457 29.343 -54.167 1.00 62.09 193 ILE A N 1
ATOM 1562 C CA . ILE A 1 193 ? -22.538 28.423 -54.859 1.00 62.09 193 ILE A CA 1
ATOM 1563 C C . ILE A 1 193 ? -23.274 27.161 -55.342 1.00 62.09 193 ILE A C 1
ATOM 1565 O O . ILE A 1 193 ? -23.013 26.676 -56.443 1.00 62.09 193 ILE A O 1
ATOM 1569 N N . LEU A 1 194 ? -24.228 26.648 -54.558 1.00 63.66 194 LEU A N 1
ATOM 1570 C CA . LEU A 1 194 ? -25.018 25.470 -54.935 1.00 63.66 194 LEU A CA 1
ATOM 1571 C C . LEU A 1 194 ? -25.970 25.742 -56.108 1.00 63.66 194 LEU A C 1
ATOM 1573 O O . LEU A 1 194 ? -26.104 24.889 -56.981 1.00 63.66 194 LEU A O 1
ATOM 1577 N N . ILE A 1 195 ? -26.582 26.929 -56.178 1.00 68.25 195 ILE A N 1
ATOM 1578 C CA . ILE A 1 195 ? -27.497 27.283 -57.277 1.00 68.25 195 ILE A CA 1
ATOM 1579 C C . ILE A 1 195 ? -26.742 27.455 -58.606 1.00 68.25 195 ILE A C 1
ATOM 1581 O O . ILE A 1 195 ? -27.231 27.012 -59.643 1.00 68.25 195 ILE A O 1
ATOM 1585 N N . ILE A 1 196 ? -25.530 28.025 -58.593 1.00 66.31 196 ILE A N 1
ATOM 1586 C CA . ILE A 1 196 ? -24.712 28.192 -59.811 1.00 66.31 196 ILE A CA 1
ATOM 1587 C C . ILE A 1 196 ? -24.270 26.836 -60.386 1.00 66.31 196 ILE A C 1
ATOM 1589 O O . ILE A 1 196 ? -24.225 26.680 -61.604 1.00 66.31 196 ILE A O 1
ATOM 1593 N N . ASN A 1 197 ? -23.993 25.842 -59.536 1.00 60.94 197 ASN A N 1
ATOM 1594 C CA . ASN A 1 197 ? -23.613 24.496 -59.981 1.00 60.94 197 ASN A CA 1
ATOM 1595 C C . ASN A 1 197 ? -24.798 23.620 -60.427 1.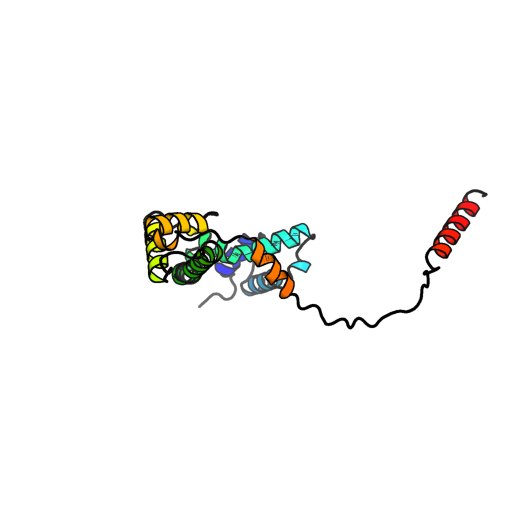00 60.94 197 ASN A C 1
ATOM 1597 O O . ASN A 1 197 ? -24.569 22.583 -61.036 1.00 60.94 197 ASN A O 1
ATOM 1601 N N . LEU A 1 198 ? -26.043 24.014 -60.138 1.00 60.22 198 LEU A N 1
ATOM 1602 C CA . LEU A 1 198 ? -27.258 23.300 -60.564 1.00 60.22 198 LEU A CA 1
ATOM 1603 C C . LEU A 1 198 ? -27.873 23.851 -61.863 1.00 60.22 198 LEU A C 1
ATOM 1605 O O . LEU A 1 198 ? -28.755 23.215 -62.432 1.00 60.22 198 LEU A O 1
ATOM 1609 N N . LEU A 1 199 ? -27.425 25.023 -62.327 1.00 60.25 199 LEU A N 1
ATOM 1610 C CA . LEU A 1 199 ? -27.892 25.694 -63.551 1.00 60.25 199 LEU A CA 1
ATOM 1611 C C . LEU A 1 199 ? -26.866 25.657 -64.700 1.00 60.25 199 LEU A C 1
ATOM 1613 O O . LEU A 1 199 ? -27.036 26.363 -65.695 1.00 60.25 199 LEU A O 1
ATOM 1617 N N . ARG A 1 200 ? -25.808 24.855 -64.563 1.00 48.19 200 ARG A N 1
ATOM 1618 C CA . ARG A 1 200 ? -24.767 24.642 -65.573 1.00 48.19 200 ARG A CA 1
ATOM 1619 C C . ARG A 1 200 ? -24.774 23.193 -66.030 1.00 48.19 200 ARG A C 1
ATOM 1621 O O . ARG A 1 200 ? -24.542 22.985 -67.239 1.00 48.19 200 ARG A O 1
#

Sequence (200 aa):
MVNNTQITPKQKAFLDYVGIPSADKLSKSEAGEMINQIRNTILDIAEDENHLEAMKARIEDWNLKKLVLHPELYQYELKYFLDHDLPEKLHTYIRNNIKGSSEKLTKDKIKKAINILSKRDYSWWQGDNINENFRIELQLVYPKCCDGAPVEKKAYLRKANNAIVRPDFKSASKTGCVIPLALISFLFSIMSILIINLLR

Secondary structure (DSSP, 8-state):
---TTBPPHHHHHHHHHHT-TTGGGSBHHHHHHHHHHHHH-GGGT-SSHHHHHHHHHHHHHHHHHHHHH-TTTSHHHHH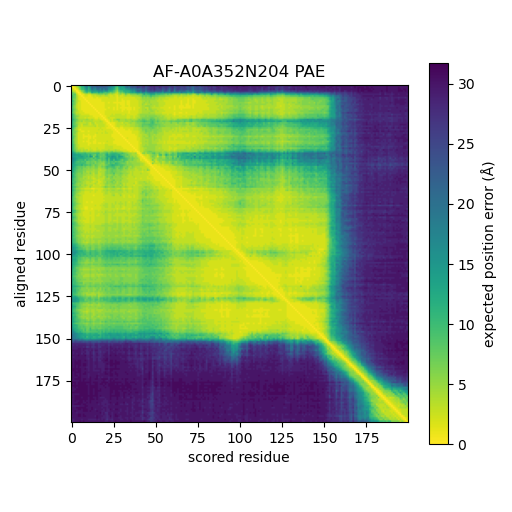HIIIIIHHHHHHHHHHHHEES-SS---HHHHHHHHHHHHHH-TTGGGSTTHHHHHHHHHHHH-GGGS-SEE--GGGHHHHHHHHS----------------TTTHHHHHHHHHHHHHHH--

Nearest PDB structures (foldseek):
  6fgs-assembly1_A  TM=1.625E-01  e=9.037E+00  Homo sapiens

Mean predicted aligned error: 14.25 Å